Protein AF-A0A3M1PIZ4-F1 (afdb_monomer)

Structure (mmCIF, N/CA/C/O backbone):
data_AF-A0A3M1PIZ4-F1
#
_entry.id   AF-A0A3M1PIZ4-F1
#
loop_
_atom_site.group_PDB
_atom_site.id
_atom_site.type_symbol
_atom_site.label_atom_id
_atom_site.label_alt_id
_atom_site.label_comp_id
_atom_site.label_asym_id
_atom_site.label_entity_id
_atom_site.label_seq_id
_atom_site.pdbx_PDB_ins_code
_atom_site.Cartn_x
_atom_site.Cartn_y
_atom_site.Cartn_z
_atom_site.occupancy
_atom_site.B_iso_or_equiv
_atom_site.auth_seq_id
_atom_site.auth_comp_id
_atom_site.auth_asym_id
_atom_site.auth_atom_id
_atom_site.pdbx_PDB_model_num
ATOM 1 N N . ASP A 1 1 ? 16.458 7.819 -18.215 1.00 69.50 1 ASP A N 1
ATOM 2 C CA . ASP A 1 1 ? 17.888 7.475 -18.079 1.00 69.50 1 ASP A CA 1
ATOM 3 C C . ASP A 1 1 ? 18.764 8.592 -17.526 1.00 69.50 1 ASP A C 1
ATOM 5 O O . ASP A 1 1 ? 19.723 8.282 -16.835 1.00 69.50 1 ASP A O 1
ATOM 9 N N . GLU A 1 2 ? 18.409 9.864 -17.708 1.00 74.81 2 GLU A N 1
ATOM 10 C CA . GLU A 1 2 ? 19.154 11.016 -17.167 1.00 74.81 2 GLU A CA 1
ATOM 11 C C . GLU A 1 2 ? 19.423 10.939 -15.646 1.00 74.81 2 GLU A C 1
ATOM 13 O O . GLU A 1 2 ? 20.535 11.173 -15.183 1.00 74.81 2 GLU A O 1
ATOM 18 N N . ILE A 1 3 ? 18.436 10.501 -14.853 1.00 79.75 3 ILE A N 1
ATOM 19 C CA . ILE A 1 3 ? 18.609 10.288 -13.404 1.00 79.75 3 ILE A CA 1
ATOM 20 C C . ILE A 1 3 ? 19.650 9.194 -13.120 1.00 79.75 3 ILE A C 1
ATOM 22 O O . ILE A 1 3 ? 20.444 9.323 -12.193 1.00 79.75 3 ILE A O 1
ATOM 26 N N . LEU A 1 4 ? 19.672 8.122 -13.921 1.00 80.88 4 LEU A N 1
ATOM 27 C CA . LEU A 1 4 ? 20.667 7.061 -13.774 1.00 80.88 4 LEU A CA 1
ATOM 28 C C . LEU A 1 4 ? 22.056 7.599 -14.129 1.00 80.88 4 LEU A C 1
ATOM 30 O O . LEU A 1 4 ? 22.992 7.393 -13.361 1.00 80.88 4 LEU A O 1
ATOM 34 N N . TRP A 1 5 ? 22.189 8.344 -15.227 1.00 80.12 5 TRP A N 1
ATOM 35 C CA . TRP A 1 5 ? 23.443 9.007 -15.592 1.00 80.12 5 TRP A CA 1
ATOM 36 C C . TRP A 1 5 ? 23.965 9.914 -14.469 1.00 80.12 5 TRP A C 1
ATOM 38 O O . TRP A 1 5 ? 25.128 9.790 -14.080 1.00 80.12 5 TRP A O 1
ATOM 48 N N . LYS A 1 6 ? 23.086 10.719 -13.858 1.00 78.25 6 LYS A N 1
ATOM 49 C CA . LYS A 1 6 ? 23.415 11.596 -12.722 1.00 78.25 6 LYS A CA 1
ATOM 50 C C . LYS A 1 6 ? 24.027 10.849 -11.531 1.00 78.25 6 LYS A C 1
ATOM 52 O O . LYS A 1 6 ? 24.889 11.398 -10.851 1.00 78.25 6 LYS A O 1
ATOM 57 N N . THR A 1 7 ? 23.664 9.582 -11.296 1.00 81.81 7 THR A N 1
ATOM 58 C CA . THR A 1 7 ? 24.299 8.779 -10.229 1.00 81.81 7 THR A CA 1
ATOM 59 C C . THR A 1 7 ? 25.757 8.418 -10.514 1.00 81.81 7 THR A C 1
ATOM 61 O O . THR A 1 7 ? 26.521 8.231 -9.574 1.00 81.81 7 THR A O 1
ATOM 64 N N . VAL A 1 8 ? 26.156 8.320 -11.788 1.00 80.56 8 VAL A N 1
ATOM 65 C CA . VAL A 1 8 ? 27.535 8.007 -12.202 1.00 80.56 8 VAL A CA 1
ATOM 66 C C . VAL A 1 8 ? 28.363 9.277 -12.338 1.00 80.56 8 VAL A C 1
ATOM 68 O O . VAL A 1 8 ? 29.527 9.285 -11.945 1.00 80.56 8 VAL A O 1
ATOM 71 N N . SER A 1 9 ? 27.767 10.342 -12.877 1.00 76.00 9 SER A N 1
ATOM 72 C CA . SER A 1 9 ? 28.454 11.612 -13.106 1.00 76.00 9 SER A CA 1
ATOM 73 C C . SER A 1 9 ? 28.703 12.400 -11.815 1.00 76.00 9 SER A C 1
ATOM 75 O O . SER A 1 9 ? 29.644 13.189 -11.760 1.00 76.00 9 SER A O 1
ATOM 77 N N . ASN A 1 10 ? 27.937 12.140 -10.748 1.00 73.38 10 ASN A N 1
ATOM 78 C CA . ASN A 1 10 ? 28.163 12.712 -9.424 1.00 73.38 10 ASN A CA 1
ATOM 79 C C . ASN A 1 10 ? 28.639 11.644 -8.419 1.00 73.38 10 ASN A C 1
ATOM 81 O O . ASN A 1 10 ? 27.887 10.753 -8.016 1.00 73.38 10 ASN A O 1
ATOM 85 N N . ALA A 1 11 ? 29.892 11.765 -7.973 1.00 65.50 11 ALA A N 1
ATOM 86 C CA . ALA A 1 11 ? 30.529 10.814 -7.061 1.00 65.50 11 ALA A CA 1
ATOM 87 C C . ALA A 1 11 ? 29.843 10.715 -5.682 1.00 65.50 11 ALA A C 1
ATOM 89 O O . ALA A 1 11 ? 29.923 9.667 -5.038 1.00 65.50 11 ALA A O 1
ATOM 90 N N . GLU A 1 12 ? 29.137 11.760 -5.238 1.00 73.81 12 GLU A N 1
ATOM 91 C CA . GLU A 1 12 ? 28.426 11.771 -3.951 1.0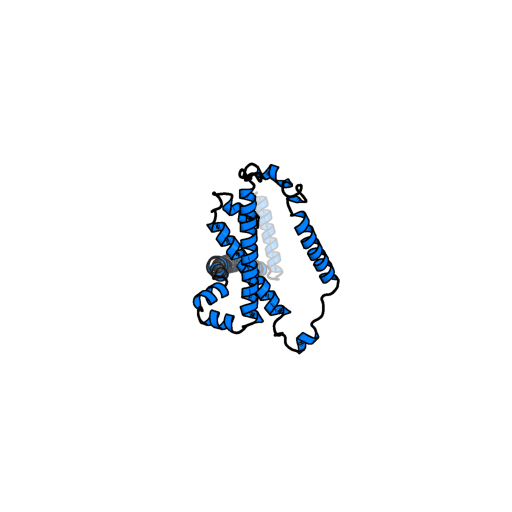0 73.81 12 GLU A CA 1
ATOM 92 C C . GLU A 1 12 ? 27.125 10.952 -3.984 1.00 73.81 12 GLU A C 1
ATOM 94 O O . GLU A 1 12 ? 26.646 10.497 -2.947 1.00 73.81 12 GLU A O 1
ATOM 99 N N . LEU A 1 13 ? 26.580 10.682 -5.177 1.00 70.88 13 LEU A N 1
ATOM 100 C CA . LEU A 1 13 ? 25.328 9.940 -5.373 1.00 70.88 13 LEU A CA 1
ATOM 101 C C . LEU A 1 13 ? 25.520 8.414 -5.424 1.00 70.88 13 LEU A C 1
ATOM 103 O O . LEU A 1 13 ? 24.634 7.683 -5.861 1.00 70.88 13 LEU A O 1
ATOM 107 N N . GLY A 1 14 ? 26.666 7.905 -4.963 1.00 71.62 14 GLY A N 1
ATOM 108 C CA . GLY A 1 14 ? 26.936 6.467 -4.858 1.00 71.62 14 GLY A CA 1
ATOM 109 C C . GLY A 1 14 ? 27.438 5.800 -6.145 1.00 71.62 14 GLY A C 1
ATOM 110 O O . GLY A 1 14 ? 27.651 4.580 -6.154 1.00 71.62 14 GLY A O 1
ATOM 111 N N . GLY A 1 15 ? 27.680 6.578 -7.205 1.00 83.88 15 GLY A N 1
ATOM 112 C CA . GLY A 1 15 ? 28.413 6.153 -8.395 1.00 83.88 15 GLY A CA 1
ATOM 113 C C . GLY A 1 15 ? 27.770 4.974 -9.128 1.00 83.88 15 GLY A C 1
ATOM 114 O O . GLY A 1 15 ? 26.555 4.769 -9.149 1.00 83.88 15 GLY A O 1
ATOM 115 N N . PHE A 1 16 ? 28.628 4.114 -9.677 1.00 85.69 16 PHE A N 1
ATOM 116 C CA . PHE A 1 16 ? 28.219 2.933 -10.440 1.00 85.69 16 PHE A CA 1
ATOM 117 C C . PHE A 1 16 ? 27.312 1.959 -9.662 1.00 85.69 16 PHE A C 1
ATOM 119 O O . PHE A 1 16 ? 26.494 1.268 -10.266 1.00 85.69 16 PHE A O 1
ATOM 126 N N . LYS A 1 17 ? 27.416 1.894 -8.325 1.00 89.06 17 LYS A N 1
ATOM 127 C CA . LYS A 1 17 ? 26.582 0.989 -7.510 1.00 89.06 17 LYS A CA 1
ATOM 128 C C . LYS A 1 17 ? 25.108 1.386 -7.565 1.00 89.06 17 LYS A C 1
ATOM 130 O O . LYS A 1 17 ? 24.254 0.518 -7.739 1.00 89.06 17 LYS A O 1
ATOM 135 N N . MET A 1 18 ? 24.822 2.682 -7.439 1.00 88.62 18 MET A N 1
ATOM 136 C CA . MET A 1 18 ? 23.455 3.202 -7.518 1.00 88.62 18 MET A CA 1
ATOM 137 C C . MET A 1 18 ? 22.918 3.136 -8.943 1.00 88.62 18 MET A C 1
ATOM 139 O O . MET A 1 18 ? 21.764 2.751 -9.131 1.00 88.62 18 MET A O 1
ATOM 143 N N . TRP A 1 19 ? 23.769 3.390 -9.940 1.00 89.31 19 TRP A N 1
ATOM 144 C CA . TRP A 1 19 ? 23.401 3.180 -11.337 1.00 89.31 19 TRP A CA 1
ATOM 145 C C . TRP A 1 19 ? 22.989 1.733 -11.610 1.00 89.31 19 TRP A C 1
ATOM 147 O O . TRP A 1 19 ? 21.912 1.493 -12.151 1.00 89.31 19 TRP A O 1
ATOM 157 N N . PHE A 1 20 ? 23.806 0.761 -11.191 1.00 89.94 20 PHE A N 1
ATOM 158 C CA . PHE A 1 20 ? 23.516 -0.658 -11.391 1.00 89.94 20 PHE A CA 1
ATOM 159 C C . PHE A 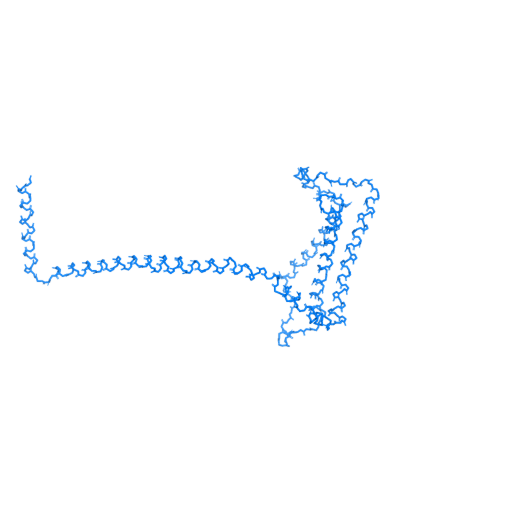1 20 ? 22.224 -1.074 -10.683 1.00 89.94 20 PHE A C 1
ATOM 161 O O . PHE A 1 20 ? 21.394 -1.763 -11.275 1.00 89.94 20 PHE A O 1
ATOM 168 N N . LEU A 1 21 ? 22.024 -0.627 -9.438 1.00 92.88 21 LEU A N 1
ATOM 169 C CA . LEU A 1 21 ? 20.790 -0.883 -8.698 1.00 92.88 21 LEU A CA 1
ATOM 170 C C . LEU A 1 21 ? 19.572 -0.299 -9.428 1.00 92.88 21 LEU A C 1
ATOM 172 O O . LEU A 1 21 ? 18.579 -0.999 -9.617 1.00 92.88 21 LEU A O 1
ATOM 176 N N . GLY A 1 22 ? 19.659 0.952 -9.885 1.00 91.75 22 GLY A N 1
ATOM 177 C CA . GLY A 1 22 ? 18.593 1.615 -10.631 1.00 91.75 22 GLY A CA 1
ATOM 178 C C . GLY A 1 22 ? 18.298 0.938 -11.972 1.00 91.75 22 GLY A C 1
ATOM 179 O O . GLY A 1 22 ? 17.137 0.694 -12.294 1.00 91.75 22 GLY A O 1
ATOM 180 N N . ALA A 1 23 ? 19.330 0.546 -12.719 1.00 92.12 23 ALA A N 1
ATOM 181 C CA . ALA A 1 23 ? 19.186 -0.184 -13.975 1.00 92.12 23 ALA A CA 1
ATOM 182 C C . ALA A 1 23 ? 18.560 -1.575 -13.759 1.00 92.12 23 ALA A C 1
ATOM 184 O O . ALA A 1 23 ? 17.662 -1.976 -14.502 1.00 92.12 23 ALA A O 1
ATOM 185 N N . ALA A 1 24 ? 18.958 -2.292 -12.703 1.00 93.88 24 ALA A N 1
ATOM 186 C CA . ALA A 1 24 ? 18.346 -3.565 -12.327 1.00 93.88 24 ALA A CA 1
ATOM 187 C C . ALA A 1 24 ? 16.860 -3.396 -11.964 1.00 93.88 24 ALA A C 1
ATOM 189 O O . ALA A 1 24 ? 16.020 -4.181 -12.409 1.00 93.88 24 ALA A O 1
ATOM 190 N N . VAL A 1 25 ? 16.512 -2.346 -11.213 1.00 94.75 25 VAL A N 1
ATOM 191 C CA . VAL A 1 25 ? 15.118 -2.006 -10.885 1.00 94.75 25 VAL A CA 1
ATOM 192 C C . VAL A 1 25 ? 14.323 -1.618 -12.135 1.00 94.75 25 VAL A C 1
ATOM 194 O O . VAL A 1 25 ? 13.167 -2.022 -12.260 1.00 94.75 25 VAL A O 1
ATOM 197 N N . ALA A 1 26 ? 14.918 -0.905 -13.093 1.00 93.94 26 ALA A N 1
ATOM 198 C CA . ALA A 1 26 ? 14.280 -0.601 -14.374 1.00 93.94 26 ALA A CA 1
ATOM 199 C C . ALA A 1 26 ? 13.968 -1.885 -15.166 1.00 93.94 26 ALA A C 1
ATOM 201 O O . ALA A 1 26 ? 12.847 -2.059 -15.649 1.00 93.94 26 ALA A O 1
ATOM 202 N N . GLY A 1 27 ? 14.905 -2.839 -15.211 1.00 96.38 27 GLY A N 1
ATOM 203 C CA . GLY A 1 27 ? 14.679 -4.166 -15.795 1.00 96.38 27 GLY A CA 1
ATOM 204 C C . GLY A 1 27 ? 13.566 -4.952 -15.093 1.00 96.38 27 GLY A C 1
ATOM 205 O O . GLY A 1 27 ? 12.684 -5.506 -15.751 1.00 96.38 27 GLY A O 1
ATOM 206 N N . LEU A 1 28 ? 13.550 -4.952 -13.755 1.00 96.50 28 LEU A N 1
ATOM 207 C CA . LEU A 1 28 ? 12.463 -5.546 -12.964 1.00 96.50 28 LEU A CA 1
ATOM 208 C C . LEU A 1 28 ? 11.121 -4.853 -13.224 1.00 96.50 28 LEU A C 1
ATOM 210 O O . LEU A 1 28 ? 10.086 -5.520 -13.251 1.00 96.50 28 LEU A O 1
ATOM 214 N N . THR A 1 29 ? 11.142 -3.538 -13.452 1.00 96.81 29 THR A N 1
ATOM 215 C CA . THR A 1 29 ? 9.955 -2.742 -13.772 1.00 96.81 29 THR A CA 1
ATOM 216 C C . THR A 1 29 ? 9.352 -3.150 -15.100 1.00 96.81 29 THR A C 1
ATOM 218 O O . THR A 1 29 ? 8.171 -3.492 -15.172 1.00 96.81 29 THR A O 1
ATOM 221 N N . ALA A 1 30 ? 10.188 -3.221 -16.132 1.00 96.88 30 ALA A N 1
ATOM 222 C CA . ALA A 1 30 ? 9.783 -3.738 -17.427 1.00 96.88 30 ALA A CA 1
ATOM 223 C C . ALA A 1 30 ? 9.244 -5.175 -17.307 1.00 96.88 30 ALA A C 1
ATOM 225 O O . ALA A 1 30 ? 8.170 -5.482 -17.825 1.00 96.88 30 ALA A O 1
ATOM 226 N N . PHE A 1 31 ? 9.923 -6.037 -16.543 1.00 97.44 31 PHE A N 1
ATOM 227 C CA . PHE A 1 31 ? 9.485 -7.412 -16.311 1.00 97.44 31 PHE A CA 1
ATOM 228 C C . PHE A 1 31 ? 8.090 -7.502 -15.673 1.00 97.44 31 PHE A C 1
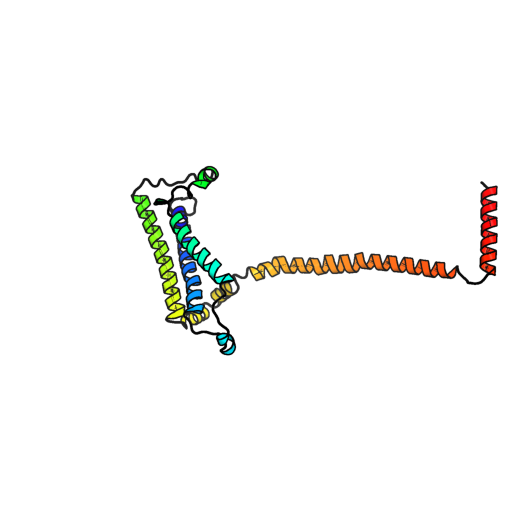ATOM 230 O O . PHE A 1 31 ? 7.241 -8.239 -16.181 1.00 97.44 31 PHE A O 1
ATOM 237 N N . TYR A 1 32 ? 7.818 -6.788 -14.571 1.00 95.75 32 TYR A N 1
ATOM 238 C CA . TYR A 1 32 ? 6.534 -6.942 -13.877 1.00 95.75 32 TYR A CA 1
ATOM 239 C C . TYR A 1 32 ? 5.367 -6.312 -14.649 1.00 95.75 32 TYR A C 1
ATOM 241 O O . TYR A 1 32 ? 4.271 -6.872 -14.622 1.00 95.75 32 TYR A O 1
ATOM 249 N N . ILE A 1 33 ? 5.584 -5.204 -15.370 1.00 97.81 33 ILE A N 1
ATOM 250 C CA . ILE A 1 33 ? 4.551 -4.583 -16.213 1.00 97.81 33 ILE A CA 1
ATOM 251 C C . ILE A 1 33 ? 4.191 -5.508 -17.377 1.00 97.81 33 ILE A C 1
ATOM 253 O O . ILE A 1 33 ? 3.017 -5.816 -17.587 1.00 97.81 33 ILE A O 1
ATOM 257 N N . PHE A 1 34 ? 5.188 -6.025 -18.099 1.00 96.88 34 PHE A N 1
ATOM 258 C CA . PHE A 1 34 ? 4.924 -6.921 -19.223 1.00 96.88 34 PHE A CA 1
ATOM 259 C C . PHE A 1 34 ? 4.387 -8.279 -18.780 1.00 96.88 34 PHE A C 1
ATOM 261 O O . PHE A 1 34 ? 3.529 -8.836 -19.458 1.00 96.88 34 PHE A O 1
ATOM 268 N N . ARG A 1 35 ? 4.778 -8.782 -17.602 1.00 95.31 35 ARG A N 1
ATOM 269 C CA . ARG A 1 35 ? 4.106 -9.928 -16.973 1.00 95.31 35 ARG A CA 1
ATOM 270 C C . ARG A 1 35 ? 2.596 -9.698 -16.853 1.00 95.31 35 ARG A C 1
ATOM 272 O O . ARG A 1 35 ? 1.836 -10.606 -17.181 1.00 95.31 35 ARG A O 1
ATOM 279 N N . LEU A 1 36 ? 2.161 -8.526 -16.380 1.00 94.94 36 LEU A N 1
ATOM 280 C CA . LEU A 1 36 ? 0.734 -8.198 -16.264 1.00 94.94 36 LEU A CA 1
ATOM 281 C C . LEU A 1 36 ? 0.069 -8.124 -17.642 1.00 94.94 36 LEU A C 1
ATOM 283 O O . LEU A 1 36 ? -0.983 -8.725 -17.834 1.00 94.94 36 LEU A O 1
ATOM 287 N N . ILE A 1 37 ? 0.700 -7.465 -18.616 1.00 95.44 37 ILE A N 1
ATOM 288 C CA . ILE A 1 37 ? 0.173 -7.366 -19.987 1.00 95.44 37 ILE A CA 1
ATOM 289 C C . ILE A 1 37 ? 0.003 -8.755 -20.616 1.00 95.44 37 ILE A C 1
ATOM 291 O O . ILE A 1 37 ? -1.042 -9.054 -21.197 1.00 95.44 37 ILE A O 1
ATOM 295 N N . TYR A 1 38 ? 1.006 -9.625 -20.488 1.00 94.19 38 TYR A N 1
ATOM 296 C CA . TYR A 1 38 ? 0.953 -10.966 -21.059 1.00 94.19 38 TYR A CA 1
ATOM 297 C C . TYR A 1 38 ? -0.084 -11.845 -20.366 1.00 94.19 38 TYR A C 1
ATOM 299 O O . TYR A 1 38 ? -0.830 -12.540 -21.048 1.00 94.19 38 TYR A O 1
ATOM 307 N N . LEU A 1 39 ? -0.186 -11.792 -19.036 1.00 91.19 39 LEU A N 1
ATOM 308 C CA . LEU A 1 39 ? -1.174 -12.581 -18.299 1.00 91.19 39 LEU A CA 1
ATOM 309 C C . LEU A 1 39 ? -2.615 -12.124 -18.551 1.00 91.19 39 LEU A C 1
ATOM 311 O O . LEU A 1 39 ? -3.500 -12.974 -18.609 1.00 91.19 39 LEU A O 1
ATOM 315 N N . THR A 1 40 ? -2.844 -10.819 -18.698 1.00 91.25 40 THR A N 1
ATOM 316 C CA . THR A 1 40 ? -4.191 -10.251 -18.843 1.00 91.25 40 THR A CA 1
ATOM 317 C C . THR A 1 40 ? -4.685 -10.272 -20.287 1.00 91.25 40 THR A C 1
ATOM 319 O O . THR A 1 40 ? -5.836 -10.625 -20.518 1.00 91.25 40 THR A O 1
ATOM 322 N N . PHE A 1 41 ? -3.837 -9.914 -21.259 1.00 90.62 41 PHE A N 1
ATOM 323 C CA . PHE A 1 41 ? -4.272 -9.709 -22.649 1.00 90.62 41 PHE A CA 1
ATOM 324 C C . PHE A 1 41 ? -3.837 -10.807 -23.625 1.00 90.62 41 PHE A C 1
ATOM 326 O O . PHE A 1 41 ? -4.516 -11.024 -24.622 1.00 90.62 41 PHE A O 1
ATOM 333 N N . HIS A 1 42 ? -2.718 -11.494 -23.373 1.00 87.94 42 HIS A N 1
ATOM 334 C CA . HIS A 1 42 ? -2.160 -12.485 -24.314 1.00 87.94 42 HIS A CA 1
ATOM 335 C C . HIS A 1 42 ? -2.318 -13.936 -23.832 1.00 87.94 42 HIS A C 1
ATOM 337 O O . HIS A 1 42 ? -2.127 -14.877 -24.602 1.00 87.94 42 HIS A O 1
ATOM 343 N N . GLY A 1 43 ? -2.635 -14.131 -22.552 1.00 79.94 43 GLY A N 1
ATOM 344 C CA . GLY A 1 43 ? -2.854 -15.435 -21.943 1.00 79.94 43 GLY A CA 1
ATOM 345 C C . GLY A 1 43 ? -4.248 -15.994 -22.224 1.00 79.94 43 GLY A C 1
ATOM 346 O O . GLY A 1 43 ? -5.149 -15.305 -22.697 1.00 79.94 43 GLY A O 1
ATOM 347 N N . ARG A 1 44 ? -4.453 -17.271 -21.881 1.00 81.81 44 ARG A N 1
ATOM 348 C CA . ARG A 1 44 ? -5.798 -17.862 -21.891 1.00 81.81 44 ARG A CA 1
ATOM 349 C C . ARG A 1 44 ? -6.659 -17.184 -20.828 1.00 81.81 44 ARG A C 1
ATOM 351 O O . ARG A 1 44 ? -6.237 -17.103 -19.671 1.00 81.81 44 ARG A O 1
ATOM 358 N N . SER A 1 45 ? -7.860 -16.756 -21.216 1.00 83.81 45 SER A N 1
ATOM 359 C CA . SER A 1 45 ? -8.836 -16.208 -20.275 1.00 83.81 45 SER A CA 1
ATOM 360 C C . SER A 1 45 ? -9.120 -17.221 -19.168 1.00 83.81 45 SER A C 1
ATOM 362 O O . SER A 1 45 ? -9.369 -18.397 -19.431 1.00 83.81 45 SER A O 1
ATOM 364 N N . ARG A 1 46 ? -9.051 -16.755 -17.920 1.00 84.56 46 ARG A N 1
ATOM 365 C CA . ARG A 1 46 ? -9.396 -17.528 -16.715 1.00 84.56 46 ARG A CA 1
ATOM 366 C C . ARG A 1 46 ? -10.786 -17.161 -16.188 1.00 84.56 46 ARG A C 1
ATOM 368 O O . ARG A 1 46 ? -11.133 -17.531 -15.071 1.00 84.56 46 ARG A O 1
ATOM 375 N N . VAL A 1 47 ? -11.535 -16.377 -16.961 1.00 86.38 47 VAL A N 1
ATOM 376 C CA . VAL A 1 47 ? -12.855 -15.866 -16.594 1.00 86.38 47 VAL A CA 1
ATOM 377 C C . VAL A 1 47 ? -13.913 -16.941 -16.884 1.00 86.38 47 VAL A C 1
ATOM 379 O O . VAL A 1 47 ? -13.859 -17.540 -17.960 1.00 86.38 47 VAL A O 1
ATOM 382 N N . PRO A 1 48 ? -14.866 -17.189 -15.966 1.00 87.50 48 PRO A N 1
ATOM 383 C CA . PRO A 1 48 ? -16.017 -18.058 -16.218 1.00 87.50 48 PRO A CA 1
ATOM 384 C C . PRO A 1 48 ? -16.820 -17.635 -17.462 1.00 87.50 48 PRO A C 1
ATOM 386 O O . PRO A 1 48 ? -16.941 -16.444 -17.760 1.00 87.50 48 PRO A O 1
ATOM 389 N N . GLU A 1 49 ? -17.375 -18.599 -18.202 1.00 81.75 49 GLU A N 1
ATOM 390 C CA . GLU A 1 49 ? -18.059 -18.339 -19.482 1.00 81.75 49 GLU A CA 1
ATOM 391 C C . GLU A 1 49 ? -19.280 -17.413 -19.357 1.00 81.75 49 GLU A C 1
ATOM 393 O O . GLU A 1 49 ? -19.592 -16.658 -20.278 1.00 81.75 49 GLU A O 1
ATOM 398 N N . ASP A 1 50 ? -19.976 -17.449 -18.223 1.00 84.44 50 ASP A N 1
ATOM 399 C CA . ASP A 1 50 ? -21.123 -16.596 -17.906 1.00 84.44 50 ASP A CA 1
ATOM 400 C C . ASP A 1 50 ? -20.728 -15.118 -17.754 1.00 84.44 50 ASP A C 1
ATOM 402 O O . ASP A 1 50 ? -21.436 -14.223 -18.229 1.00 84.44 50 ASP A O 1
ATOM 406 N N . VAL A 1 51 ? -19.554 -14.859 -17.177 1.00 84.94 51 VAL A N 1
ATOM 407 C CA . VAL A 1 51 ? -19.002 -13.508 -17.015 1.00 84.94 51 VAL A CA 1
ATOM 408 C C . VAL A 1 51 ? -18.396 -13.009 -18.326 1.00 84.94 51 VAL A C 1
ATOM 410 O O . VAL A 1 51 ? -18.552 -11.838 -18.667 1.00 84.94 51 VAL A O 1
ATOM 413 N N . ALA A 1 52 ? -17.771 -13.895 -19.109 1.00 83.25 52 ALA A N 1
ATOM 414 C CA . ALA A 1 52 ? -17.156 -13.542 -20.389 1.00 83.25 52 ALA A CA 1
ATOM 415 C C . ALA A 1 52 ? -18.151 -12.895 -21.374 1.00 83.25 52 ALA A C 1
ATOM 417 O O . ALA A 1 52 ? -17.780 -11.982 -22.107 1.00 83.25 52 ALA A O 1
ATOM 418 N N . LYS A 1 53 ? -19.428 -13.306 -21.345 1.00 83.19 53 LYS A N 1
ATOM 419 C CA . LYS A 1 53 ? -20.503 -12.742 -22.188 1.00 83.19 53 LYS A CA 1
ATOM 420 C C . LYS A 1 53 ? -20.828 -11.275 -21.888 1.00 83.19 53 LYS A C 1
ATOM 422 O O . LYS A 1 53 ? -21.408 -10.605 -22.735 1.00 83.19 53 LYS A O 1
ATOM 427 N N . HIS A 1 54 ? -20.468 -10.790 -20.702 1.00 86.25 54 HIS A N 1
ATOM 428 C CA . HIS A 1 54 ? -20.718 -9.419 -20.260 1.00 86.25 54 HIS A CA 1
ATOM 429 C C . HIS A 1 54 ? -19.478 -8.522 -20.382 1.00 86.25 54 HIS A C 1
ATOM 431 O O . HIS A 1 54 ? -19.539 -7.347 -20.029 1.00 86.25 54 HIS A O 1
ATOM 437 N N . VAL A 1 55 ? -18.352 -9.047 -20.876 1.00 86.81 55 VAL A N 1
ATOM 438 C CA . VAL A 1 55 ? -17.151 -8.245 -21.118 1.00 86.81 55 VAL A CA 1
ATOM 439 C C . VAL A 1 55 ? -17.376 -7.398 -22.365 1.00 86.81 55 VAL A C 1
ATOM 441 O O . VAL A 1 55 ? -17.467 -7.913 -23.478 1.00 86.81 55 VAL A O 1
ATOM 444 N N . HIS A 1 56 ? -17.461 -6.088 -22.175 1.00 89.25 56 HIS A N 1
ATOM 445 C CA . HIS A 1 56 ? -17.596 -5.114 -23.247 1.00 89.25 56 HIS A CA 1
ATOM 446 C C . HIS A 1 56 ? -16.602 -3.967 -23.055 1.00 89.25 56 HIS A C 1
ATOM 448 O O . HIS A 1 56 ? -16.070 -3.751 -21.965 1.00 89.25 56 HIS A O 1
ATOM 454 N N . GLU A 1 57 ? -16.372 -3.217 -24.128 1.00 90.38 57 GLU A N 1
ATOM 455 C CA . GLU A 1 57 ? -15.522 -2.030 -24.099 1.00 90.38 57 GLU A CA 1
ATOM 456 C C . GLU A 1 57 ? -16.062 -0.984 -23.110 1.00 90.38 57 GLU A C 1
ATOM 458 O O . GLU A 1 57 ? -17.271 -0.900 -22.855 1.00 90.38 57 GLU A O 1
ATOM 463 N N . SER A 1 58 ? -15.162 -0.182 -22.540 1.00 93.81 58 SER A N 1
ATOM 464 C CA . SER A 1 58 ? -15.556 0.850 -21.583 1.00 93.81 58 SER A CA 1
ATOM 465 C C . SER A 1 58 ? -16.333 1.981 -22.277 1.00 93.81 58 SER A C 1
ATOM 467 O O . SER A 1 58 ? -16.042 2.336 -23.423 1.00 93.81 58 SER A O 1
ATOM 469 N N . PRO A 1 59 ? -17.326 2.599 -21.608 1.00 95.94 59 PRO A N 1
ATOM 470 C CA . PRO A 1 59 ? -18.080 3.705 -22.187 1.00 95.94 59 PRO A CA 1
ATOM 471 C C . PRO A 1 59 ? -17.174 4.912 -22.469 1.00 95.94 59 PRO A C 1
ATOM 473 O O . PRO A 1 59 ? -16.135 5.098 -21.831 1.00 95.94 59 PRO A O 1
ATOM 476 N N . LYS A 1 60 ? -17.615 5.799 -23.374 1.00 96.31 60 LYS A N 1
ATOM 477 C CA . LYS A 1 60 ? -16.857 7.000 -23.789 1.00 96.31 60 LYS A CA 1
ATOM 478 C C . LYS A 1 60 ? -16.405 7.888 -22.627 1.00 96.31 60 LYS A C 1
ATOM 480 O O . LYS A 1 60 ? -15.363 8.524 -22.717 1.00 96.31 60 LYS A O 1
ATOM 485 N N . VAL A 1 61 ? -17.161 7.895 -21.530 1.00 96.94 61 VAL A N 1
ATOM 486 C CA . VAL A 1 61 ? -16.843 8.659 -20.314 1.00 96.94 61 VAL A CA 1
ATOM 487 C C . VAL A 1 61 ? -15.527 8.201 -19.667 1.00 96.94 61 VAL A C 1
ATOM 489 O O . VAL A 1 61 ? -14.861 9.011 -19.036 1.00 96.94 61 VAL A O 1
ATOM 492 N N . MET A 1 62 ? -15.112 6.943 -19.857 1.00 95.81 62 MET A N 1
ATOM 493 C CA . MET A 1 62 ? -13.811 6.437 -19.401 1.00 95.81 62 MET A CA 1
ATOM 494 C C . MET A 1 62 ? -12.760 6.433 -20.517 1.00 95.81 62 MET A C 1
ATOM 496 O O . MET A 1 62 ? -11.616 6.816 -20.280 1.00 95.81 62 MET A O 1
ATOM 500 N N . THR A 1 63 ? -13.127 6.038 -21.740 1.00 96.00 63 THR A N 1
ATOM 501 C CA . THR A 1 63 ? -12.146 5.893 -22.831 1.00 96.00 63 THR A CA 1
ATOM 502 C C . THR A 1 63 ? -11.616 7.230 -23.339 1.00 96.00 63 THR A C 1
ATOM 504 O O . THR A 1 63 ? -10.427 7.332 -23.625 1.00 96.00 63 THR A O 1
ATOM 507 N N . VAL A 1 64 ? -12.442 8.281 -23.395 1.00 97.25 64 VAL A N 1
ATOM 508 C CA . VAL A 1 64 ? -12.001 9.606 -23.864 1.00 97.25 64 VAL A CA 1
ATOM 509 C C . VAL A 1 64 ? -10.924 10.206 -22.946 1.00 97.25 64 VAL A C 1
ATOM 511 O O . VAL A 1 64 ? -9.871 10.572 -23.472 1.00 97.25 64 VAL A O 1
ATOM 514 N N . PRO A 1 65 ? -11.089 10.255 -21.604 1.00 97.44 65 PRO A N 1
ATOM 515 C CA . PRO A 1 65 ? -10.008 10.674 -20.710 1.00 97.44 65 PRO A CA 1
ATOM 516 C C . PRO A 1 65 ? -8.719 9.862 -20.875 1.00 97.44 65 PRO A C 1
ATOM 518 O O . PRO A 1 65 ? -7.640 10.446 -20.927 1.00 97.44 65 PRO A O 1
ATOM 521 N N . LEU A 1 66 ? -8.809 8.533 -21.013 1.00 97.00 66 LEU A N 1
ATOM 522 C CA . LEU A 1 66 ? -7.631 7.676 -21.196 1.00 97.00 66 LEU A CA 1
ATOM 523 C C . LEU A 1 66 ? -6.886 7.976 -22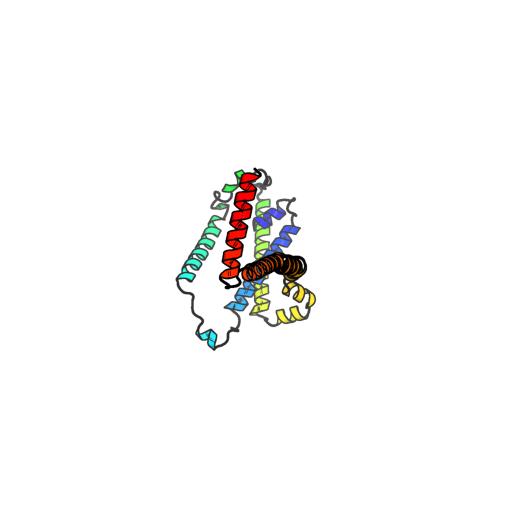.504 1.00 97.00 66 LEU A C 1
ATOM 525 O O . LEU A 1 66 ? -5.658 8.035 -22.506 1.00 97.00 66 LEU A O 1
ATOM 529 N N . VAL A 1 67 ? -7.611 8.218 -23.600 1.00 96.88 67 VAL A N 1
ATOM 530 C CA . VAL A 1 67 ? -7.015 8.603 -24.890 1.00 96.88 67 VAL A CA 1
ATOM 531 C C . VAL A 1 67 ? -6.325 9.964 -24.794 1.00 96.88 67 VAL A C 1
ATOM 533 O O . VAL A 1 67 ? -5.209 10.115 -25.290 1.00 96.88 67 VAL A O 1
ATOM 536 N N . ILE A 1 68 ? -6.942 10.941 -24.120 1.00 97.31 68 ILE A N 1
ATOM 537 C CA . ILE A 1 68 ? -6.327 12.257 -23.892 1.00 97.31 68 ILE A CA 1
ATOM 538 C C . ILE A 1 68 ? -5.035 12.106 -23.080 1.00 97.31 68 ILE A C 1
ATOM 540 O O . ILE A 1 68 ? -4.008 12.660 -23.463 1.00 97.31 68 ILE A O 1
ATOM 544 N N . LEU A 1 69 ? -5.051 11.325 -21.997 1.00 96.94 69 LEU A N 1
ATOM 545 C CA . LEU A 1 69 ? -3.862 11.078 -21.175 1.00 96.94 69 LEU A CA 1
ATOM 546 C C . LEU A 1 69 ? -2.750 10.362 -21.951 1.00 96.94 69 LEU A C 1
ATOM 548 O O . LEU A 1 69 ? -1.578 10.709 -21.797 1.00 96.94 69 LEU A O 1
ATOM 552 N N . ALA A 1 70 ? -3.100 9.398 -22.805 1.00 95.88 70 ALA A N 1
ATOM 553 C CA . ALA A 1 70 ? -2.143 8.723 -23.676 1.00 95.88 70 ALA A CA 1
ATOM 554 C C . ALA A 1 70 ? -1.503 9.705 -24.670 1.00 95.88 70 ALA A C 1
ATOM 556 O O . ALA A 1 70 ? -0.281 9.727 -24.811 1.00 95.88 70 ALA A O 1
ATOM 557 N N . PHE A 1 71 ? -2.305 10.571 -25.296 1.00 96.75 71 PHE A N 1
ATOM 558 C CA . PHE A 1 71 ? -1.805 11.620 -26.184 1.00 96.75 71 PHE A CA 1
ATOM 559 C C . PHE A 1 71 ? -0.880 12.600 -25.447 1.00 96.75 71 PHE A C 1
ATOM 561 O O . PHE A 1 71 ? 0.230 12.864 -25.908 1.00 96.75 71 PHE A O 1
ATOM 568 N N . LEU A 1 72 ? -1.286 13.083 -24.269 1.00 94.50 72 LEU A N 1
ATOM 569 C CA . LEU A 1 72 ? -0.475 13.990 -23.452 1.00 94.50 72 LEU A CA 1
ATOM 570 C C . LEU A 1 72 ? 0.822 13.344 -22.960 1.00 94.50 72 LEU A C 1
ATOM 572 O O . LEU A 1 72 ? 1.822 14.040 -22.835 1.00 94.50 72 LEU A O 1
ATOM 576 N N . SER A 1 73 ? 0.836 12.033 -22.722 1.00 93.62 73 SER A N 1
ATOM 577 C CA . SER A 1 73 ? 2.048 11.300 -22.337 1.00 93.62 73 SER A CA 1
ATOM 578 C C . SER A 1 73 ? 3.056 11.231 -23.488 1.00 93.62 73 SER A C 1
ATOM 580 O O . SER A 1 73 ? 4.252 11.401 -23.266 1.00 93.62 73 SER A O 1
ATOM 582 N N . VAL A 1 74 ? 2.581 11.050 -24.726 1.00 91.88 74 VAL A N 1
ATOM 583 C CA . VAL A 1 74 ? 3.430 11.114 -25.926 1.00 91.88 74 VAL A CA 1
ATOM 584 C C . VAL A 1 74 ? 3.979 12.529 -26.107 1.00 91.88 74 VAL A C 1
ATOM 586 O O . VAL A 1 74 ? 5.190 12.703 -26.200 1.00 91.88 74 VAL A O 1
ATOM 589 N N . VAL A 1 75 ? 3.111 13.548 -26.097 1.00 90.19 75 VAL A N 1
ATOM 590 C CA . VAL A 1 75 ? 3.518 14.955 -26.271 1.00 90.19 75 VAL A CA 1
ATOM 591 C C . VAL A 1 75 ? 4.460 15.412 -25.156 1.00 90.19 75 VAL A C 1
ATOM 593 O O . VAL A 1 75 ? 5.502 15.995 -25.440 1.00 90.19 75 VAL A O 1
ATOM 596 N N . GLY A 1 76 ? 4.137 15.112 -23.898 1.00 84.44 76 GLY A N 1
ATOM 597 C CA . GLY A 1 76 ? 4.968 15.439 -22.740 1.00 84.44 76 GLY A CA 1
ATOM 598 C C . GLY A 1 76 ? 6.349 14.788 -22.810 1.00 84.44 76 GLY A C 1
ATOM 599 O O . GLY A 1 76 ? 7.340 15.438 -22.490 1.00 84.44 76 GLY A O 1
ATOM 600 N N . GLY A 1 77 ? 6.435 13.553 -23.317 1.00 82.50 77 GLY A N 1
ATOM 601 C CA . GLY A 1 77 ? 7.712 12.893 -23.589 1.00 82.50 77 GLY A CA 1
ATOM 602 C C . GLY A 1 77 ? 8.579 13.649 -24.603 1.00 82.50 77 GLY A C 1
ATOM 603 O O . GLY A 1 77 ? 9.782 13.760 -24.396 1.00 82.50 77 GLY A O 1
ATOM 604 N N . PHE A 1 78 ? 7.982 14.220 -25.657 1.00 82.06 78 PHE A N 1
ATOM 605 C CA . PHE A 1 78 ? 8.706 15.053 -26.629 1.00 82.06 78 PHE A CA 1
ATOM 606 C C . PHE A 1 78 ? 9.119 16.419 -26.064 1.00 82.06 78 PHE A C 1
ATOM 608 O O . PHE A 1 78 ? 10.207 16.897 -26.374 1.00 82.06 78 PHE A O 1
ATOM 615 N N . VAL A 1 79 ? 8.274 17.043 -25.235 1.00 79.69 79 VAL A N 1
ATOM 616 C CA . VAL A 1 79 ? 8.602 18.312 -24.556 1.00 79.69 79 VAL A CA 1
ATOM 617 C C . VAL A 1 79 ? 9.760 18.129 -23.574 1.00 79.69 79 VAL A C 1
ATOM 619 O O . VAL A 1 79 ? 10.569 19.032 -23.415 1.00 79.69 79 VAL A O 1
ATOM 622 N N . GLY A 1 80 ? 9.877 16.958 -22.950 1.00 69.44 80 GLY A N 1
ATOM 623 C CA . GLY A 1 80 ? 10.974 16.632 -22.039 1.00 69.44 80 GLY A CA 1
ATOM 624 C C . GLY A 1 80 ? 12.316 16.326 -22.711 1.00 69.44 80 GLY A C 1
ATOM 625 O O . GLY A 1 80 ? 13.219 15.885 -22.013 1.00 69.44 80 GLY A O 1
ATOM 626 N N . ILE A 1 81 ? 12.463 16.494 -24.033 1.00 71.75 81 ILE A N 1
ATOM 627 C CA . ILE A 1 81 ? 13.746 16.304 -24.726 1.00 71.75 81 ILE A CA 1
ATOM 628 C C . ILE A 1 81 ? 14.574 17.597 -24.592 1.00 71.75 81 ILE A C 1
ATOM 630 O O . ILE A 1 81 ? 14.219 18.590 -25.243 1.00 71.75 81 ILE A O 1
ATOM 634 N N . PRO A 1 82 ? 15.702 17.585 -23.846 1.00 60.75 82 PRO A N 1
ATOM 635 C CA . PRO A 1 82 ? 16.489 18.786 -23.539 1.00 60.75 82 PRO A CA 1
ATOM 636 C C . PRO A 1 82 ? 16.863 19.585 -24.790 1.00 60.75 82 PRO A C 1
ATOM 638 O O . PRO A 1 82 ? 16.636 20.781 -24.885 1.00 60.75 82 PRO A O 1
ATOM 641 N N . HIS A 1 83 ? 17.299 18.888 -25.842 1.00 62.06 83 HIS A N 1
ATOM 642 C CA . HIS A 1 83 ? 17.808 19.504 -27.070 1.00 62.06 83 HIS A CA 1
ATOM 643 C C . HIS A 1 83 ? 16.737 20.215 -27.922 1.00 62.06 83 HIS A C 1
ATOM 645 O O . HIS A 1 83 ? 17.093 20.940 -28.851 1.00 62.06 83 HIS A O 1
ATOM 651 N N . ILE A 1 84 ? 15.442 19.998 -27.652 1.00 62.09 84 ILE A N 1
ATOM 652 C CA . ILE A 1 84 ? 14.327 20.568 -28.431 1.00 62.09 84 ILE A CA 1
ATOM 653 C C . ILE A 1 84 ? 13.604 21.666 -27.633 1.00 62.09 84 ILE A C 1
ATOM 655 O O . ILE A 1 84 ? 13.202 22.673 -28.217 1.00 62.09 84 ILE A O 1
ATOM 659 N N . PHE A 1 85 ? 13.473 21.517 -26.308 1.00 61.50 85 PHE A N 1
ATOM 660 C CA . PHE A 1 85 ? 12.752 22.456 -25.440 1.00 61.50 85 PHE A CA 1
ATOM 661 C C . PHE A 1 85 ? 13.540 22.789 -24.156 1.00 61.50 85 PHE A C 1
ATOM 663 O O . PHE A 1 85 ? 13.184 22.366 -23.061 1.00 61.50 85 PHE A O 1
ATOM 670 N N . ASN A 1 86 ? 14.557 23.650 -24.273 1.00 58.62 86 ASN A N 1
ATOM 671 C CA . ASN A 1 86 ? 15.437 24.077 -23.165 1.00 58.62 86 ASN A CA 1
ATOM 672 C C . ASN A 1 86 ? 14.746 24.869 -22.023 1.00 58.62 86 ASN A C 1
ATOM 674 O O . ASN A 1 86 ? 15.386 25.239 -21.047 1.00 58.62 86 ASN A O 1
ATOM 678 N N . GLY A 1 87 ? 13.462 25.227 -22.143 1.00 61.31 87 GLY A N 1
ATOM 679 C CA . GLY A 1 87 ? 12.813 26.174 -21.222 1.00 61.31 87 GLY A CA 1
ATOM 680 C C . GLY A 1 87 ? 12.227 25.562 -19.944 1.00 61.31 87 GLY A C 1
ATOM 681 O O . GLY A 1 87 ? 12.101 26.265 -18.945 1.00 61.31 87 GLY A O 1
ATOM 682 N N . PHE A 1 88 ? 11.832 24.284 -19.971 1.00 65.00 88 PHE A N 1
ATOM 683 C CA . PHE A 1 88 ? 11.124 23.651 -18.847 1.00 65.00 88 PHE A CA 1
ATOM 684 C C . PHE A 1 88 ? 12.074 22.973 -17.854 1.00 65.00 88 PHE A C 1
ATOM 686 O O . PHE A 1 88 ? 11.806 22.975 -16.656 1.00 65.00 88 PHE A O 1
ATOM 693 N N . GLU A 1 89 ? 13.190 22.433 -18.346 1.00 63.00 89 GLU A N 1
ATOM 694 C CA . GLU A 1 89 ? 14.220 21.773 -17.535 1.00 63.00 89 GLU A CA 1
ATOM 695 C C . GLU A 1 89 ? 14.867 22.754 -16.549 1.00 63.00 89 GLU A C 1
ATOM 697 O O . GLU A 1 89 ? 14.917 22.480 -15.354 1.00 63.00 89 GLU A O 1
ATOM 702 N N . HIS A 1 90 ? 15.209 23.955 -17.024 1.00 66.31 90 HIS A N 1
ATOM 703 C CA . HIS A 1 90 ? 15.871 24.984 -16.221 1.00 66.31 90 HIS A CA 1
ATOM 704 C C . HIS A 1 90 ? 14.916 25.901 -15.438 1.00 66.31 90 HIS A C 1
ATOM 706 O O . HIS A 1 90 ? 15.351 26.826 -14.749 1.00 66.31 90 HIS A O 1
ATOM 712 N N . PHE A 1 91 ? 13.597 25.685 -15.527 1.00 74.25 91 PHE A N 1
ATOM 713 C CA . PHE A 1 91 ? 12.604 26.567 -14.898 1.00 74.25 91 PHE A CA 1
ATOM 714 C C . PHE A 1 91 ? 12.761 26.639 -13.370 1.00 74.25 91 PHE A C 1
ATOM 716 O O . PHE A 1 91 ? 12.502 27.682 -12.767 1.00 74.25 91 PHE A O 1
ATOM 723 N N . LEU A 1 92 ? 13.198 25.543 -12.738 1.00 74.50 92 LEU A N 1
ATOM 724 C CA . LEU A 1 92 ? 13.366 25.459 -11.283 1.00 74.50 92 LEU A CA 1
ATOM 725 C C . LEU A 1 92 ? 14.821 25.584 -10.807 1.00 74.50 92 LEU A C 1
ATOM 727 O O . LEU A 1 92 ? 15.053 25.668 -9.598 1.00 74.50 92 LEU A O 1
ATOM 731 N N . ASP A 1 93 ? 15.796 25.671 -11.709 1.00 73.19 93 ASP A N 1
ATOM 732 C CA . ASP A 1 93 ? 17.217 25.804 -11.359 1.00 73.19 93 ASP A CA 1
ATOM 733 C C . ASP A 1 93 ? 17.541 26.988 -10.434 1.00 73.19 93 ASP A C 1
ATOM 735 O O . ASP A 1 93 ? 18.353 26.822 -9.515 1.00 73.19 93 ASP A O 1
ATOM 739 N N . PRO A 1 94 ? 16.889 28.167 -10.553 1.00 74.69 94 PRO A N 1
ATOM 740 C CA . PRO A 1 94 ? 17.125 29.278 -9.630 1.00 74.69 94 PRO A CA 1
ATOM 741 C C . PRO A 1 94 ? 16.774 28.956 -8.169 1.00 74.69 94 PRO A C 1
ATOM 743 O O . PRO A 1 94 ? 17.254 29.622 -7.256 1.00 74.69 94 PRO A O 1
ATOM 746 N N . VAL A 1 95 ? 15.934 27.942 -7.931 1.00 77.50 95 VAL A N 1
ATOM 747 C CA . VAL A 1 95 ? 15.552 27.481 -6.588 1.00 77.50 95 VAL A CA 1
ATOM 748 C C . VAL A 1 95 ? 16.508 26.392 -6.087 1.00 77.50 95 VAL A C 1
ATOM 750 O O . VAL A 1 95 ? 16.787 26.312 -4.890 1.00 77.50 95 VAL A O 1
ATOM 753 N N . PHE A 1 96 ? 17.050 25.574 -6.995 1.00 68.81 96 PHE A N 1
ATOM 754 C CA . PHE A 1 96 ? 17.902 24.424 -6.668 1.00 68.81 96 PHE A CA 1
ATOM 755 C C . PHE A 1 96 ? 19.412 24.694 -6.744 1.00 68.81 96 PHE A C 1
ATOM 757 O O . PHE A 1 96 ? 20.202 23.861 -6.298 1.00 68.81 96 PHE A O 1
ATOM 764 N N . THR A 1 97 ? 19.831 25.875 -7.199 1.00 61.69 97 THR A N 1
ATOM 765 C CA . THR A 1 97 ? 21.240 26.296 -7.364 1.00 61.69 97 THR A CA 1
ATOM 766 C C . THR A 1 97 ? 22.089 26.206 -6.089 1.00 61.69 97 THR A C 1
ATOM 768 O O . THR A 1 97 ? 23.312 26.163 -6.170 1.00 61.69 97 THR A O 1
ATOM 771 N N . ARG A 1 98 ? 21.475 26.129 -4.898 1.00 54.78 98 ARG A N 1
ATOM 772 C CA . ARG A 1 98 ? 22.189 25.937 -3.619 1.00 54.78 98 ARG A CA 1
ATOM 773 C C . ARG A 1 98 ? 22.468 24.466 -3.264 1.00 54.78 98 ARG A C 1
ATOM 775 O O . ARG A 1 98 ? 23.235 24.215 -2.340 1.00 54.78 98 ARG A O 1
ATOM 782 N N . TYR A 1 99 ? 21.852 23.520 -3.976 1.00 54.56 99 TYR A N 1
ATOM 783 C CA . TYR A 1 99 ? 21.948 22.073 -3.730 1.00 54.56 99 TYR A CA 1
ATOM 784 C C . TYR A 1 99 ? 22.460 21.275 -4.941 1.00 54.56 99 TYR A C 1
ATOM 786 O O . TYR A 1 99 ? 22.868 20.129 -4.777 1.00 54.56 99 TYR A O 1
ATOM 794 N N . VAL A 1 100 ? 22.463 21.863 -6.141 1.00 53.66 100 VAL A N 1
ATOM 795 C CA . VAL A 1 100 ? 22.858 21.204 -7.396 1.00 53.66 100 VAL A CA 1
ATOM 796 C C . VAL A 1 100 ? 24.075 21.921 -7.986 1.00 53.66 100 VAL A C 1
ATOM 798 O O . VAL A 1 100 ? 24.018 22.535 -9.041 1.00 53.66 100 VAL A O 1
ATOM 801 N N . SER A 1 101 ? 25.210 21.875 -7.288 1.00 47.34 101 SER A N 1
ATOM 802 C CA . SER A 1 101 ? 26.482 22.457 -7.760 1.00 47.34 101 SER A CA 1
ATOM 803 C C . SER A 1 101 ? 27.252 21.537 -8.720 1.00 47.34 101 SER A C 1
ATOM 805 O O . SER A 1 101 ? 28.469 21.649 -8.842 1.00 47.34 101 SER A O 1
ATOM 807 N N . ALA A 1 102 ? 26.574 20.583 -9.355 1.00 48.00 102 ALA A N 1
ATOM 808 C CA . ALA A 1 102 ? 27.193 19.576 -10.209 1.00 48.00 102 ALA A CA 1
ATOM 809 C C . ALA A 1 102 ? 26.406 19.422 -11.514 1.00 48.00 102 ALA A C 1
ATOM 811 O O . ALA A 1 102 ? 26.033 18.316 -11.904 1.00 48.00 102 ALA A O 1
ATOM 812 N N . GLU A 1 103 ? 26.144 20.533 -12.201 1.00 52.56 103 GLU A N 1
ATOM 813 C CA . GLU A 1 103 ? 26.017 20.456 -13.653 1.00 52.56 103 GLU A CA 1
ATOM 814 C C . GLU A 1 103 ? 27.395 20.072 -14.191 1.00 52.56 103 GLU A C 1
ATOM 816 O O . GLU A 1 103 ? 28.309 20.889 -14.303 1.00 52.56 103 GLU A O 1
ATOM 821 N N . VAL A 1 104 ? 27.578 18.777 -14.441 1.00 51.00 104 VAL A N 1
ATOM 822 C CA . VAL A 1 104 ? 28.690 18.293 -15.250 1.00 51.00 104 VAL A CA 1
ATOM 823 C C . VAL A 1 104 ? 28.493 18.913 -16.625 1.00 51.00 104 VAL A C 1
ATOM 825 O O . VAL A 1 104 ? 27.606 18.504 -17.369 1.00 51.00 104 VAL A O 1
ATOM 828 N N . SER A 1 105 ? 29.278 19.953 -16.907 1.00 47.41 105 SER A N 1
ATOM 829 C CA . SER A 1 105 ? 29.283 20.685 -18.167 1.00 47.41 105 SER A CA 1
ATOM 830 C C . SER A 1 105 ? 29.164 19.729 -19.352 1.00 47.41 105 SER A C 1
ATOM 832 O O . SER A 1 105 ? 30.072 18.939 -19.616 1.00 47.41 105 SER A O 1
ATOM 834 N N . ALA A 1 106 ? 28.072 19.863 -20.105 1.00 51.81 106 ALA A N 1
ATOM 835 C CA . ALA A 1 106 ? 27.799 19.199 -21.380 1.00 51.81 106 ALA A CA 1
ATOM 836 C C . ALA A 1 106 ? 28.737 19.665 -22.523 1.00 51.81 106 ALA A C 1
ATOM 838 O O . ALA A 1 106 ? 28.327 19.798 -23.672 1.00 51.81 106 ALA A O 1
ATOM 839 N N . ALA A 1 107 ? 29.999 19.965 -22.208 1.00 54.88 107 ALA A N 1
ATOM 840 C CA . ALA A 1 107 ? 30.982 20.526 -23.130 1.00 54.88 107 ALA A CA 1
ATOM 841 C C . ALA A 1 107 ? 32.065 19.520 -23.550 1.00 54.88 107 ALA A C 1
ATOM 843 O O . ALA A 1 107 ? 32.786 19.792 -24.507 1.00 54.88 107 ALA A O 1
ATOM 844 N N . ASP A 1 108 ? 32.186 18.373 -22.869 1.00 63.22 108 ASP A N 1
ATOM 845 C CA . ASP A 1 108 ? 33.132 17.321 -23.247 1.00 63.22 108 ASP A CA 1
ATOM 846 C C . ASP A 1 108 ? 32.439 16.262 -24.133 1.00 63.22 108 ASP A C 1
ATOM 848 O O . ASP A 1 108 ? 31.552 15.540 -23.655 1.00 63.22 108 ASP A O 1
ATOM 852 N N . PRO A 1 109 ? 32.823 16.134 -25.419 1.00 70.00 109 PRO A N 1
ATOM 853 C CA . PRO A 1 109 ? 32.263 15.137 -26.328 1.00 70.00 109 PRO A CA 1
ATOM 854 C C . PRO A 1 109 ? 32.374 13.697 -25.815 1.00 70.00 109 PRO A C 1
ATOM 856 O O . PRO A 1 109 ? 31.552 12.856 -26.186 1.00 70.00 109 PRO A O 1
ATOM 859 N N . ASP A 1 110 ? 33.371 13.388 -24.985 1.00 73.75 110 ASP A N 1
ATOM 860 C CA . ASP A 1 110 ? 33.560 12.036 -24.461 1.00 73.75 110 ASP A CA 1
ATOM 861 C C . ASP A 1 110 ? 32.615 11.729 -23.289 1.00 73.75 110 ASP A C 1
ATOM 863 O O . ASP A 1 110 ? 32.160 10.589 -23.158 1.00 73.75 110 ASP A O 1
ATOM 867 N N . LEU A 1 111 ? 32.205 12.742 -22.515 1.00 73.25 111 LEU A N 1
ATOM 868 C CA . LEU A 1 111 ? 31.172 12.593 -21.482 1.00 73.25 111 LEU A CA 1
ATOM 869 C C . LEU A 1 111 ? 29.787 12.366 -22.095 1.00 73.25 111 LEU A C 1
ATOM 871 O O . LEU A 1 111 ? 29.052 11.499 -21.625 1.00 73.25 111 LEU A O 1
ATOM 875 N N . VAL A 1 112 ? 29.467 13.056 -23.194 1.00 75.50 112 VAL A N 1
ATOM 876 C CA . VAL A 1 112 ? 28.205 12.858 -23.928 1.00 75.50 112 VAL A CA 1
ATOM 877 C C . VAL A 1 112 ? 28.129 11.443 -24.512 1.00 75.50 112 VAL A C 1
ATOM 879 O O . VAL A 1 112 ? 27.115 10.758 -24.379 1.00 75.50 112 VAL A O 1
ATOM 882 N N . LYS A 1 113 ? 29.214 10.937 -25.119 1.00 82.50 113 LYS A N 1
ATOM 883 C CA . LYS A 1 113 ? 29.259 9.545 -25.613 1.00 82.50 113 LYS A CA 1
ATOM 884 C C . LYS A 1 113 ? 29.053 8.530 -24.489 1.00 82.50 113 LYS A C 1
ATOM 886 O O . LYS A 1 113 ? 28.387 7.510 -24.695 1.00 82.50 113 LYS A O 1
ATOM 891 N N . LEU A 1 114 ? 29.636 8.787 -23.318 1.00 82.62 114 LEU A N 1
ATOM 892 C CA . LEU A 1 114 ? 29.483 7.918 -22.159 1.00 82.62 114 LEU A CA 1
ATOM 893 C C . LEU A 1 114 ? 28.033 7.931 -21.660 1.00 82.62 114 LEU A C 1
ATOM 895 O O . LEU A 1 114 ? 27.468 6.862 -21.442 1.00 82.62 114 LEU A O 1
ATOM 899 N N . GLU A 1 115 ? 27.401 9.100 -21.582 1.00 81.50 115 GLU A N 1
ATOM 900 C CA . GLU A 1 115 ? 25.987 9.240 -21.231 1.00 81.50 115 GLU A CA 1
ATOM 901 C C . GLU A 1 115 ? 25.094 8.392 -22.145 1.00 81.50 115 GLU A C 1
ATOM 903 O O . GLU A 1 115 ? 24.390 7.500 -21.667 1.00 81.50 115 GLU A O 1
ATOM 908 N N . PHE A 1 116 ? 25.199 8.570 -23.467 1.00 84.56 116 PHE A N 1
ATOM 909 C CA . PHE A 1 116 ? 24.437 7.777 -24.439 1.00 84.56 116 PHE A CA 1
ATOM 910 C C . PHE A 1 116 ? 24.683 6.272 -24.313 1.00 84.56 116 PHE A C 1
ATOM 912 O O . PHE A 1 116 ? 23.750 5.481 -24.468 1.00 84.56 116 PHE A O 1
ATOM 919 N N . SER A 1 117 ? 25.912 5.863 -23.994 1.00 86.75 117 SER A N 1
ATOM 920 C CA . SER A 1 117 ? 26.246 4.453 -23.781 1.00 86.75 117 SER A CA 1
ATOM 921 C C . SER A 1 117 ? 25.521 3.885 -22.559 1.00 86.75 117 SER A C 1
ATOM 923 O O . SER A 1 117 ? 24.934 2.806 -22.632 1.00 86.75 117 SER A O 1
ATOM 925 N N . PHE A 1 118 ? 25.505 4.621 -21.445 1.00 85.06 118 PHE A N 1
ATOM 926 C CA . PHE A 1 118 ? 24.803 4.211 -20.229 1.00 85.06 118 PHE A CA 1
ATOM 927 C C . PHE A 1 118 ? 23.281 4.190 -20.430 1.00 85.06 118 PHE A C 1
ATOM 929 O O . PHE A 1 118 ? 22.637 3.238 -19.987 1.00 85.06 118 PHE A O 1
ATOM 936 N N . MET A 1 119 ? 22.717 5.160 -21.161 1.00 86.12 119 MET A N 1
ATOM 937 C CA . MET A 1 119 ? 21.301 5.147 -21.553 1.00 86.12 119 MET A CA 1
ATOM 938 C C . MET A 1 119 ? 20.967 3.912 -22.401 1.00 86.12 119 MET A C 1
ATOM 940 O O . MET A 1 119 ? 20.039 3.168 -22.087 1.00 86.12 119 MET A O 1
ATOM 944 N N . ALA A 1 120 ? 21.772 3.623 -23.428 1.00 90.19 120 ALA A N 1
ATOM 945 C CA . ALA A 1 120 ? 21.575 2.458 -24.289 1.00 90.19 120 ALA A CA 1
ATOM 946 C C . ALA A 1 120 ? 21.626 1.138 -23.502 1.00 90.19 120 ALA A C 1
ATOM 948 O O . ALA A 1 120 ? 20.810 0.243 -23.738 1.00 90.19 120 ALA A O 1
ATOM 949 N N . ILE A 1 121 ? 22.538 1.020 -22.530 1.00 91.38 121 ILE A N 1
ATOM 950 C CA . ILE A 1 121 ? 22.611 -0.156 -21.654 1.00 91.38 121 ILE A CA 1
ATOM 951 C C . ILE A 1 121 ? 21.363 -0.257 -20.764 1.00 91.38 121 ILE A C 1
ATOM 953 O O . ILE A 1 121 ? 20.808 -1.347 -20.627 1.00 91.38 121 ILE A O 1
ATOM 957 N N . SER A 1 122 ? 20.885 0.846 -20.180 1.00 90.50 122 SER A N 1
ATOM 958 C CA . SER A 1 122 ? 19.655 0.845 -19.372 1.00 90.50 122 SER A CA 1
ATOM 959 C C . SER A 1 122 ? 18.428 0.420 -20.188 1.00 90.50 122 SER A C 1
ATOM 961 O O . SER A 1 122 ? 17.659 -0.436 -19.741 1.00 90.50 122 SER A O 1
ATOM 963 N N . VAL A 1 123 ? 18.289 0.925 -21.417 1.00 92.19 123 VAL A N 1
ATOM 964 C CA . VAL A 1 123 ? 17.236 0.514 -22.359 1.00 92.19 123 VAL A CA 1
ATOM 965 C C . VAL A 1 123 ? 17.353 -0.972 -22.711 1.00 92.19 123 VAL A C 1
ATOM 967 O O . VAL A 1 123 ? 16.354 -1.694 -22.706 1.00 92.19 123 VAL A O 1
ATOM 970 N N . LEU A 1 124 ? 18.568 -1.469 -22.956 1.00 95.31 124 LEU A N 1
ATOM 971 C CA . LEU A 1 124 ? 18.803 -2.889 -23.216 1.00 95.31 124 LEU A CA 1
ATOM 972 C C . LEU A 1 124 ? 18.380 -3.762 -22.026 1.00 95.31 124 LEU A C 1
ATOM 974 O O . LEU A 1 124 ? 17.717 -4.778 -22.222 1.00 95.31 124 LEU A O 1
ATOM 978 N N . ILE A 1 125 ? 18.706 -3.363 -20.794 1.00 95.38 125 ILE A N 1
ATOM 979 C CA . ILE A 1 125 ? 18.289 -4.076 -19.576 1.00 95.38 125 ILE A CA 1
ATOM 980 C C . ILE A 1 125 ? 16.758 -4.119 -19.465 1.00 95.38 125 ILE A C 1
ATOM 982 O O . ILE A 1 125 ? 16.200 -5.168 -19.130 1.00 95.38 125 ILE A O 1
ATOM 986 N N . ALA A 1 126 ? 16.066 -3.025 -19.797 1.00 95.31 126 ALA A N 1
ATOM 987 C CA . ALA A 1 126 ? 14.607 -3.010 -19.852 1.00 95.31 126 ALA A CA 1
ATOM 988 C C . ALA A 1 126 ? 14.074 -4.017 -20.887 1.00 95.31 126 ALA A C 1
ATOM 990 O O . ALA A 1 126 ? 13.227 -4.845 -20.547 1.00 95.31 126 ALA A O 1
ATOM 991 N N . PHE A 1 127 ? 14.617 -4.033 -22.111 1.00 96.75 127 PHE A N 1
ATOM 992 C CA . PHE A 1 127 ? 14.240 -5.014 -23.138 1.00 96.75 127 PHE A CA 1
ATOM 993 C C . PHE A 1 127 ? 14.524 -6.462 -22.728 1.00 96.75 127 PHE A C 1
ATOM 995 O O . PHE A 1 127 ? 13.708 -7.342 -23.005 1.00 96.75 127 PHE A O 1
ATOM 1002 N N . LEU A 1 128 ? 15.628 -6.724 -22.025 1.00 97.44 128 LEU A N 1
ATOM 1003 C CA . LEU A 1 128 ? 15.906 -8.044 -21.454 1.00 97.44 128 LEU A CA 1
ATOM 1004 C C . LEU A 1 128 ? 14.844 -8.438 -20.419 1.00 97.44 128 LEU A C 1
ATOM 1006 O O . LEU A 1 128 ? 14.393 -9.582 -20.422 1.00 97.44 128 LEU A O 1
ATOM 1010 N N . GLY A 1 129 ? 14.384 -7.497 -19.588 1.00 96.94 129 GLY A N 1
ATOM 1011 C CA . GLY A 1 129 ? 13.262 -7.702 -18.668 1.00 96.94 129 GLY A CA 1
ATOM 1012 C C . GLY A 1 129 ? 11.962 -8.078 -19.390 1.00 96.94 129 GLY A C 1
ATOM 1013 O O . GLY A 1 129 ? 11.289 -9.033 -18.993 1.00 96.94 129 GLY A O 1
ATOM 1014 N N . ILE A 1 130 ? 11.646 -7.391 -20.494 1.00 97.19 130 ILE A N 1
ATOM 1015 C CA . ILE A 1 130 ? 10.489 -7.701 -21.355 1.00 97.19 130 ILE A CA 1
ATOM 1016 C C . ILE A 1 130 ? 10.626 -9.102 -21.960 1.00 97.19 130 ILE A C 1
ATOM 1018 O O . ILE A 1 130 ? 9.717 -9.925 -21.843 1.00 97.19 130 ILE A O 1
ATOM 1022 N N . GLY A 1 131 ? 11.777 -9.402 -22.570 1.00 96.25 131 GLY A N 1
ATOM 1023 C CA . GLY A 1 131 ? 12.055 -10.702 -23.178 1.00 96.25 131 GLY A CA 1
ATOM 1024 C C . GLY A 1 131 ? 11.990 -11.846 -22.165 1.00 96.25 131 GLY A C 1
ATOM 1025 O O . GLY A 1 131 ? 11.437 -12.909 -22.454 1.00 96.25 131 GLY A O 1
ATOM 1026 N N . PHE A 1 132 ? 12.471 -11.616 -20.942 1.00 96.25 132 PHE A N 1
ATOM 1027 C CA . PHE A 1 132 ? 12.379 -12.585 -19.855 1.00 96.25 132 PHE A CA 1
ATOM 1028 C C . PHE A 1 132 ? 10.928 -12.818 -19.407 1.00 96.25 132 PHE A C 1
ATOM 1030 O O . PHE A 1 132 ? 10.525 -13.967 -19.202 1.00 96.25 132 PHE A O 1
ATOM 1037 N N . ALA A 1 133 ? 10.108 -11.763 -19.322 1.00 95.69 133 ALA A N 1
ATOM 1038 C CA . ALA A 1 133 ? 8.674 -11.895 -19.057 1.00 95.69 133 ALA A CA 1
ATOM 1039 C C . ALA A 1 133 ? 7.964 -12.682 -20.169 1.00 95.69 133 ALA A C 1
ATOM 1041 O O . ALA A 1 133 ? 7.175 -13.582 -19.877 1.00 95.69 133 ALA A O 1
ATOM 1042 N N . TYR A 1 134 ? 8.286 -12.406 -21.433 1.00 94.81 134 TYR A N 1
ATOM 1043 C CA . TYR A 1 134 ? 7.724 -13.122 -22.576 1.00 94.81 134 TYR A CA 1
ATOM 1044 C C . TYR A 1 134 ? 8.076 -14.616 -22.540 1.00 94.81 134 TYR A C 1
ATOM 1046 O O . TYR A 1 134 ? 7.208 -15.479 -22.697 1.00 94.81 134 TYR A O 1
ATOM 1054 N N . LEU A 1 135 ? 9.337 -14.944 -22.244 1.00 95.06 135 LEU A N 1
ATOM 1055 C CA . LEU A 1 135 ? 9.791 -16.327 -22.115 1.00 95.06 135 LEU A CA 1
ATOM 1056 C C . LEU A 1 135 ? 9.030 -17.079 -21.016 1.00 95.06 135 LEU A C 1
ATOM 1058 O O . LEU A 1 135 ? 8.585 -18.206 -21.239 1.00 95.06 135 LEU A O 1
ATOM 1062 N N . LEU A 1 136 ? 8.870 -16.467 -19.841 1.00 93.94 136 LEU A N 1
ATOM 1063 C CA . LEU A 1 136 ? 8.247 -17.113 -18.686 1.00 93.94 136 LEU A CA 1
ATOM 1064 C C . LEU A 1 136 ? 6.720 -17.211 -18.775 1.00 93.94 136 LEU A C 1
ATOM 1066 O O . LEU A 1 136 ? 6.164 -18.197 -18.301 1.00 93.94 136 LEU A O 1
ATOM 1070 N N . TYR A 1 137 ? 6.042 -16.211 -19.341 1.00 92.31 137 TYR A N 1
ATOM 1071 C CA . TYR A 1 137 ? 4.576 -16.123 -19.291 1.00 92.31 137 TYR A CA 1
ATOM 1072 C C . TYR A 1 137 ? 3.877 -16.436 -20.616 1.00 92.31 137 TYR A C 1
ATOM 1074 O O . TYR A 1 137 ? 2.698 -16.782 -20.585 1.00 92.31 137 TYR A O 1
ATOM 1082 N N . VAL A 1 138 ? 4.582 -16.375 -21.752 1.00 91.31 138 VAL A N 1
ATOM 1083 C CA . VAL A 1 138 ? 4.024 -16.715 -23.072 1.00 91.31 138 VAL A CA 1
ATOM 1084 C C . VAL A 1 138 ? 4.605 -18.028 -23.593 1.00 91.31 138 VAL A C 1
ATOM 1086 O O . VAL A 1 138 ? 3.853 -18.958 -23.871 1.00 91.31 138 VAL A O 1
ATOM 1089 N N . LEU A 1 139 ? 5.936 -18.148 -23.685 1.00 91.75 139 LEU A N 1
ATOM 1090 C CA . LEU A 1 139 ? 6.572 -19.333 -24.284 1.00 91.75 139 LEU A CA 1
ATOM 1091 C C . LEU A 1 139 ? 6.559 -20.562 -23.366 1.00 91.75 139 LEU A C 1
ATOM 1093 O O . LEU A 1 139 ? 6.313 -21.673 -23.831 1.00 91.75 139 LEU A O 1
ATOM 1097 N N . LYS A 1 140 ? 6.864 -20.393 -22.072 1.00 92.44 140 LYS A N 1
ATOM 1098 C CA . LYS A 1 140 ? 6.977 -21.507 -21.114 1.00 92.44 140 LYS A CA 1
ATOM 1099 C C . LYS A 1 140 ? 6.270 -21.221 -19.776 1.00 92.44 140 LYS A C 1
ATOM 1101 O O . LYS A 1 140 ? 6.944 -21.113 -18.747 1.00 92.44 140 LYS A O 1
ATOM 1106 N N . PRO A 1 141 ? 4.920 -21.200 -19.749 1.00 87.38 141 PRO A N 1
ATOM 1107 C CA . PRO A 1 141 ? 4.128 -20.851 -18.560 1.00 87.38 141 PRO A CA 1
ATOM 1108 C C . PRO A 1 141 ? 4.311 -21.764 -17.337 1.00 87.38 141 PRO A C 1
ATOM 1110 O O . PRO A 1 141 ? 3.901 -21.396 -16.240 1.00 87.38 141 PRO A O 1
ATOM 1113 N N . SER A 1 142 ? 4.920 -22.944 -17.492 1.00 89.12 142 SER A N 1
ATOM 1114 C CA . SER A 1 142 ? 5.208 -23.867 -16.385 1.00 89.12 142 SER A CA 1
ATOM 1115 C C . SER A 1 142 ? 6.453 -23.485 -15.573 1.00 89.12 142 SER A C 1
ATOM 1117 O O . SER A 1 142 ? 6.652 -24.000 -14.474 1.00 89.12 142 SER A O 1
ATOM 1119 N N . LEU A 1 143 ? 7.329 -22.620 -16.100 1.00 90.81 143 LEU A N 1
ATOM 1120 C CA . LEU A 1 143 ? 8.590 -22.265 -15.440 1.00 90.81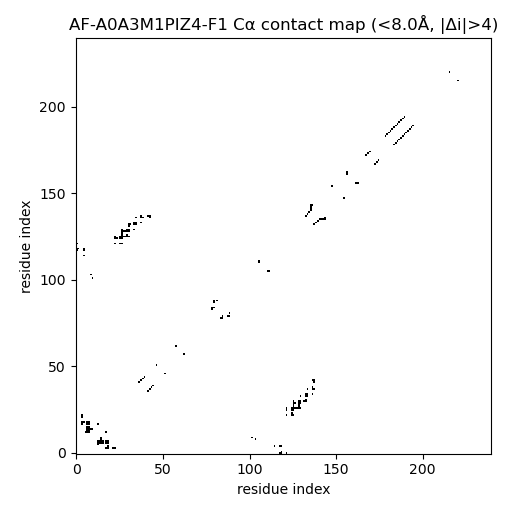 143 LEU A CA 1
ATOM 1121 C C . LEU A 1 143 ? 8.410 -21.440 -14.157 1.00 90.81 143 LEU A C 1
ATOM 1123 O O . LEU A 1 143 ? 9.079 -21.774 -13.178 1.00 90.81 143 LEU A O 1
ATOM 1127 N N . PRO A 1 144 ? 7.535 -20.412 -14.093 1.00 90.25 144 PRO A N 1
ATOM 1128 C CA . PRO A 1 144 ? 7.334 -19.643 -12.864 1.00 90.25 144 PRO A CA 1
ATOM 1129 C C . PRO A 1 144 ? 6.965 -20.513 -11.658 1.00 90.25 144 PRO A C 1
ATOM 1131 O O . PRO A 1 144 ? 7.507 -20.318 -10.572 1.00 90.25 144 PRO A O 1
ATOM 1134 N N . GLU A 1 145 ? 6.102 -21.512 -11.855 1.00 89.19 145 GLU A N 1
ATOM 1135 C CA . GLU A 1 145 ? 5.682 -22.431 -10.794 1.00 89.19 145 GLU A CA 1
ATOM 1136 C C . GLU A 1 145 ? 6.823 -23.356 -10.348 1.00 89.19 145 GLU A C 1
ATOM 1138 O O . GLU A 1 145 ? 7.045 -23.542 -9.152 1.00 89.19 145 GLU A O 1
ATOM 1143 N N . GLN A 1 146 ? 7.624 -23.866 -11.289 1.00 92.81 146 GLN A N 1
ATOM 1144 C CA . GLN A 1 146 ? 8.812 -24.664 -10.966 1.00 92.81 146 GLN A CA 1
ATOM 1145 C C . GLN A 1 146 ? 9.862 -23.853 -10.196 1.00 92.81 146 GLN A C 1
ATOM 1147 O O . GLN A 1 146 ? 10.451 -24.357 -9.238 1.00 92.81 146 GLN A O 1
ATOM 1152 N N . ILE A 1 147 ? 10.090 -22.596 -10.590 1.00 91.19 147 ILE A N 1
ATOM 1153 C CA . ILE A 1 147 ? 11.008 -21.687 -9.896 1.00 91.19 147 ILE A CA 1
ATOM 1154 C C . ILE A 1 147 ? 10.492 -21.431 -8.476 1.00 91.19 147 ILE A C 1
ATOM 1156 O O . ILE A 1 147 ? 11.234 -21.645 -7.517 1.00 91.19 147 ILE A O 1
ATOM 1160 N N . ALA A 1 148 ? 9.212 -21.076 -8.320 1.00 91.19 148 ALA A N 1
ATOM 1161 C CA . ALA A 1 148 ? 8.588 -20.875 -7.011 1.00 91.19 148 ALA A CA 1
ATOM 1162 C C . ALA A 1 148 ? 8.674 -22.133 -6.124 1.00 91.19 148 ALA A C 1
ATOM 1164 O O . ALA A 1 148 ? 8.930 -22.036 -4.922 1.00 91.19 148 ALA A O 1
ATOM 1165 N N . GLY A 1 149 ? 8.537 -23.321 -6.720 1.00 91.69 149 GLY A N 1
ATOM 1166 C CA . GLY A 1 149 ? 8.688 -24.607 -6.042 1.00 91.69 149 GLY A CA 1
ATOM 1167 C C . GLY A 1 149 ? 10.110 -24.901 -5.548 1.00 91.69 149 GLY A C 1
ATOM 1168 O O . GLY A 1 149 ? 10.256 -25.590 -4.538 1.00 91.69 149 GLY A O 1
ATOM 1169 N N . ARG A 1 150 ? 11.148 -24.367 -6.207 1.00 93.75 150 ARG A N 1
ATOM 1170 C CA . ARG A 1 150 ? 12.558 -24.518 -5.798 1.00 93.75 150 ARG A CA 1
ATOM 1171 C C . ARG A 1 150 ? 12.975 -23.506 -4.735 1.00 93.75 150 ARG A C 1
ATOM 1173 O O . ARG A 1 150 ? 13.674 -23.871 -3.797 1.00 93.75 150 ARG A O 1
ATOM 1180 N N . VAL A 1 151 ? 12.523 -22.254 -4.844 1.00 94.38 151 VAL A N 1
ATOM 1181 C CA . VAL A 1 151 ? 12.880 -21.164 -3.914 1.00 94.38 151 VAL A CA 1
ATOM 1182 C C . VAL A 1 151 ? 11.717 -20.764 -3.002 1.00 94.38 151 VAL A C 1
ATOM 1184 O O . VAL A 1 151 ? 11.437 -19.582 -2.812 1.00 94.38 151 VAL A O 1
ATOM 1187 N N . LYS A 1 152 ? 11.040 -21.750 -2.395 1.00 92.94 152 LYS A N 1
ATOM 1188 C CA . LYS A 1 152 ? 9.819 -21.531 -1.588 1.00 92.94 152 LYS A CA 1
ATOM 1189 C C . LYS A 1 152 ? 9.979 -20.481 -0.485 1.00 92.94 152 LYS A C 1
ATOM 1191 O O . LYS A 1 152 ? 9.039 -19.734 -0.239 1.00 92.94 152 LYS A O 1
ATOM 1196 N N . GLY A 1 153 ? 11.140 -20.421 0.174 1.00 93.81 153 GLY A N 1
ATOM 1197 C CA . GLY A 1 153 ? 11.411 -19.449 1.241 1.00 93.81 153 GLY A CA 1
ATOM 1198 C C . GLY A 1 153 ? 11.415 -18.008 0.729 1.00 93.81 153 GLY A C 1
ATOM 1199 O O . GLY A 1 153 ? 10.642 -17.182 1.206 1.00 93.81 153 GLY A O 1
ATOM 1200 N N . VAL A 1 154 ? 12.222 -17.737 -0.302 1.00 93.19 154 VAL A N 1
ATOM 1201 C CA . VAL A 1 154 ? 12.304 -16.413 -0.943 1.00 93.19 154 VAL A CA 1
ATOM 1202 C C . VAL A 1 154 ? 10.968 -16.041 -1.580 1.00 93.19 154 VAL A C 1
ATOM 1204 O O . VAL A 1 154 ? 10.488 -14.927 -1.398 1.00 93.19 154 VAL A O 1
ATOM 1207 N N . TYR A 1 155 ? 10.326 -16.990 -2.270 1.00 93.50 155 TYR A N 1
ATOM 1208 C CA . TYR A 1 155 ? 9.011 -16.772 -2.863 1.00 93.50 155 TYR A CA 1
ATOM 1209 C C . TYR A 1 155 ? 7.979 -16.385 -1.802 1.00 93.50 155 TYR A C 1
ATOM 1211 O O . TYR A 1 155 ? 7.275 -15.402 -1.983 1.00 93.50 155 TYR A O 1
ATOM 1219 N N . ARG A 1 156 ? 7.920 -17.102 -0.671 1.00 93.94 156 ARG A N 1
ATOM 1220 C CA . ARG A 1 156 ? 6.998 -16.794 0.431 1.00 93.94 156 ARG A CA 1
ATOM 1221 C C . ARG A 1 156 ? 7.274 -15.424 1.049 1.00 93.94 156 ARG A C 1
ATOM 1223 O O . ARG A 1 156 ? 6.327 -14.710 1.353 1.00 93.94 156 ARG A O 1
ATOM 1230 N N . PHE A 1 157 ? 8.541 -15.052 1.212 1.00 95.56 157 PHE A N 1
ATOM 1231 C CA . PHE A 1 157 ? 8.919 -13.737 1.727 1.00 95.56 157 PHE A CA 1
ATOM 1232 C C . PHE A 1 157 ? 8.439 -12.598 0.813 1.00 95.56 157 PHE A C 1
ATOM 1234 O O . PHE A 1 157 ? 7.786 -11.666 1.279 1.00 95.56 157 PHE A O 1
ATOM 1241 N N . LEU A 1 158 ? 8.690 -12.705 -0.496 1.00 94.38 158 LEU A N 1
ATOM 1242 C CA . LEU A 1 158 ? 8.228 -11.717 -1.479 1.00 94.38 158 LEU A CA 1
ATOM 1243 C C . LEU A 1 158 ? 6.700 -11.729 -1.641 1.00 94.38 158 LEU A C 1
ATOM 1245 O O . LEU A 1 158 ? 6.090 -10.675 -1.796 1.00 94.38 158 LEU A O 1
ATOM 1249 N N . TRP A 1 159 ? 6.080 -12.912 -1.580 1.00 93.69 159 TRP A N 1
ATOM 1250 C CA . TRP A 1 159 ? 4.630 -13.099 -1.654 1.00 93.69 159 TRP A CA 1
ATOM 1251 C C . TRP A 1 159 ? 3.905 -12.418 -0.492 1.00 93.69 159 TRP A C 1
ATOM 1253 O O . TRP A 1 159 ? 2.911 -11.733 -0.711 1.00 93.69 159 TRP A O 1
ATOM 1263 N N . ASN A 1 160 ? 4.441 -12.536 0.725 1.00 95.56 160 ASN A N 1
ATOM 1264 C CA . ASN A 1 160 ? 3.924 -11.852 1.912 1.00 95.56 160 ASN A CA 1
ATOM 1265 C C . ASN A 1 160 ? 4.445 -10.412 2.026 1.00 95.56 160 ASN A C 1
ATOM 1267 O O . ASN A 1 160 ? 4.599 -9.904 3.127 1.00 95.56 160 ASN A O 1
ATOM 1271 N N . LYS A 1 161 ? 4.771 -9.756 0.900 1.00 96.00 161 LYS A N 1
ATOM 1272 C CA . LYS A 1 161 ? 5.169 -8.337 0.843 1.00 96.00 161 LYS A CA 1
ATOM 1273 C C . LYS A 1 161 ? 6.251 -7.965 1.869 1.00 96.00 161 LYS A C 1
ATOM 1275 O O . LYS A 1 161 ? 6.206 -6.896 2.471 1.00 96.00 161 LYS A O 1
ATOM 1280 N N . TRP A 1 162 ? 7.216 -8.861 2.077 1.00 95.94 162 TRP A N 1
ATOM 1281 C CA . TRP A 1 162 ? 8.326 -8.675 3.015 1.00 95.94 162 TRP A CA 1
ATOM 1282 C C . TRP A 1 162 ? 7.908 -8.630 4.495 1.00 95.94 162 TRP A C 1
ATOM 1284 O O . TRP A 1 162 ? 8.701 -8.227 5.341 1.00 95.94 162 TRP A O 1
ATOM 1294 N N . TYR A 1 163 ? 6.688 -9.065 4.817 1.00 95.81 163 TYR A N 1
ATOM 1295 C CA . TYR A 1 163 ? 6.090 -9.049 6.153 1.00 95.81 163 TYR A CA 1
ATOM 1296 C C . TYR A 1 163 ? 5.961 -7.655 6.791 1.00 95.81 163 TYR A C 1
ATOM 1298 O O . TYR A 1 163 ? 5.827 -7.533 8.010 1.00 95.81 163 TYR A O 1
ATOM 1306 N N . VAL A 1 164 ? 6.013 -6.588 5.983 1.00 97.00 164 VAL A N 1
ATOM 1307 C CA . VAL A 1 164 ? 5.901 -5.206 6.477 1.00 97.00 164 VAL A CA 1
ATOM 1308 C C . VAL A 1 164 ? 4.504 -4.946 7.038 1.00 97.00 164 VAL A C 1
ATOM 1310 O O . VAL A 1 164 ? 4.386 -4.367 8.117 1.00 97.00 164 VAL A O 1
ATOM 1313 N N . ASP A 1 165 ? 3.462 -5.422 6.351 1.00 95.81 165 ASP A N 1
ATOM 1314 C CA . ASP A 1 165 ? 2.064 -5.260 6.764 1.00 95.81 165 ASP A CA 1
ATOM 1315 C C . ASP A 1 165 ? 1.807 -5.965 8.109 1.00 95.81 165 ASP A C 1
ATOM 1317 O O . ASP A 1 165 ? 1.230 -5.383 9.025 1.00 95.81 165 ASP A O 1
ATOM 1321 N N . GLU A 1 166 ? 2.281 -7.203 8.263 1.00 96.31 166 GLU A N 1
ATOM 1322 C CA . GLU A 1 166 ? 2.131 -8.006 9.479 1.00 96.31 166 GLU A CA 1
ATOM 1323 C C . GLU A 1 166 ? 2.932 -7.429 10.644 1.00 96.31 166 GLU A C 1
ATOM 1325 O O . GLU A 1 166 ? 2.457 -7.403 11.780 1.00 96.31 166 GLU A O 1
ATOM 1330 N N . MET A 1 167 ? 4.144 -6.947 10.370 1.00 97.12 167 MET A N 1
ATOM 1331 C CA . MET A 1 167 ? 4.960 -6.268 11.366 1.00 97.12 167 MET A CA 1
ATOM 1332 C C . MET A 1 167 ? 4.276 -4.981 11.837 1.00 97.12 167 MET A C 1
ATOM 1334 O O . MET A 1 167 ? 4.206 -4.741 13.039 1.00 97.12 167 MET A O 1
ATOM 1338 N N . TYR A 1 168 ? 3.722 -4.182 10.923 1.00 97.31 168 TYR A N 1
ATOM 1339 C CA . TYR A 1 168 ? 2.972 -2.975 11.271 1.00 97.31 168 TYR A CA 1
ATOM 1340 C C . TYR A 1 168 ? 1.703 -3.303 12.074 1.00 97.31 168 TYR A C 1
ATOM 1342 O O . TYR A 1 168 ? 1.420 -2.659 13.088 1.00 97.31 168 TYR A O 1
ATOM 1350 N N . ASP A 1 169 ? 0.969 -4.344 11.677 1.00 97.69 169 ASP A N 1
ATOM 1351 C CA . ASP A 1 169 ? -0.221 -4.810 12.390 1.00 97.69 169 ASP A CA 1
ATOM 1352 C C . ASP A 1 169 ? 0.110 -5.221 13.833 1.00 97.69 169 ASP A C 1
ATOM 1354 O O . ASP A 1 169 ? -0.540 -4.787 14.783 1.00 97.69 169 ASP A O 1
ATOM 1358 N N . VAL A 1 170 ? 1.164 -6.016 14.022 1.00 97.75 170 VAL A N 1
ATOM 1359 C CA . VAL A 1 170 ? 1.555 -6.527 15.343 1.00 97.75 170 VAL A CA 1
ATOM 1360 C C . VAL A 1 170 ? 2.191 -5.450 16.220 1.00 97.75 170 VAL A C 1
ATOM 1362 O O . VAL A 1 170 ? 1.905 -5.410 17.416 1.00 97.75 170 VAL A O 1
ATOM 1365 N N . LEU A 1 171 ? 3.047 -4.592 15.659 1.00 97.56 171 LEU A N 1
ATOM 1366 C CA . LEU A 1 171 ? 3.794 -3.599 16.435 1.00 97.56 171 LEU A CA 1
ATOM 1367 C C . LEU A 1 171 ? 2.988 -2.335 16.731 1.00 97.56 171 LEU A C 1
ATOM 1369 O O . LEU A 1 171 ? 3.191 -1.727 17.778 1.00 97.56 171 LEU A O 1
ATOM 1373 N N . ILE A 1 172 ? 2.104 -1.921 15.821 1.00 97.69 172 ILE A N 1
ATOM 1374 C CA . ILE A 1 172 ? 1.426 -0.623 15.911 1.00 97.69 172 ILE A CA 1
ATOM 1375 C C . ILE A 1 172 ? -0.082 -0.812 16.057 1.00 97.69 172 ILE A C 1
ATOM 1377 O O . ILE A 1 172 ? -0.665 -0.333 17.030 1.00 97.69 172 ILE A O 1
ATOM 1381 N N . VAL A 1 173 ? -0.728 -1.542 15.145 1.00 98.00 173 VAL A N 1
ATOM 1382 C CA . VAL A 1 173 ? -2.201 -1.596 15.089 1.00 98.00 173 VAL A CA 1
ATOM 1383 C C . VAL A 1 173 ? -2.797 -2.330 16.290 1.00 98.00 173 VAL A C 1
ATOM 1385 O O . VAL A 1 173 ? -3.647 -1.777 16.991 1.00 98.00 173 VAL A O 1
ATOM 1388 N N . ARG A 1 174 ? -2.365 -3.566 16.566 1.00 97.81 174 ARG A N 1
ATOM 1389 C CA . ARG A 1 174 ? -2.926 -4.387 17.653 1.00 97.81 174 ARG A CA 1
ATOM 1390 C C . ARG A 1 174 ? -2.720 -3.769 19.036 1.00 97.81 174 ARG A C 1
ATOM 1392 O O . ARG A 1 174 ? -3.693 -3.762 19.796 1.00 97.81 174 ARG A O 1
ATOM 1399 N N . PRO A 1 175 ? -1.534 -3.239 19.396 1.00 97.12 175 PRO A N 1
ATOM 1400 C CA . PRO A 1 175 ? -1.344 -2.592 20.689 1.00 97.12 175 PRO A CA 1
ATOM 1401 C C . PRO A 1 175 ? -2.233 -1.361 20.844 1.00 97.12 175 PRO A C 1
ATOM 1403 O O . PRO A 1 175 ? -2.919 -1.242 21.856 1.00 97.12 175 PRO A O 1
ATOM 1406 N N . LEU A 1 176 ? -2.306 -0.497 19.824 1.00 97.56 176 LEU A N 1
ATOM 1407 C CA . LEU A 1 176 ? -3.168 0.687 19.861 1.00 97.56 176 LEU A CA 1
ATOM 1408 C C . LEU A 1 176 ? -4.646 0.316 19.992 1.00 97.56 176 LEU A C 1
ATOM 1410 O O . LEU A 1 176 ? -5.351 0.887 20.823 1.00 97.56 176 LEU A O 1
ATOM 1414 N N . LYS A 1 177 ? -5.107 -0.684 19.235 1.00 97.44 177 LYS A N 1
ATOM 1415 C CA . LYS A 1 177 ? -6.481 -1.185 19.338 1.00 97.44 177 LYS A CA 1
ATOM 1416 C C . LYS A 1 177 ? -6.771 -1.755 20.726 1.00 97.44 177 LYS A C 1
ATOM 1418 O O . LYS A 1 177 ? -7.796 -1.438 21.315 1.00 97.44 177 LYS A O 1
ATOM 1423 N N . THR A 1 178 ? -5.843 -2.532 21.282 1.00 97.00 178 THR A N 1
ATOM 1424 C CA . THR A 1 178 ? -5.990 -3.112 22.626 1.00 97.00 178 THR A CA 1
ATOM 1425 C C . THR A 1 178 ? -6.053 -2.023 23.697 1.00 97.00 178 THR A C 1
ATOM 1427 O O . THR A 1 178 ? -6.897 -2.090 24.586 1.00 97.00 178 THR A O 1
ATOM 1430 N N . ILE A 1 1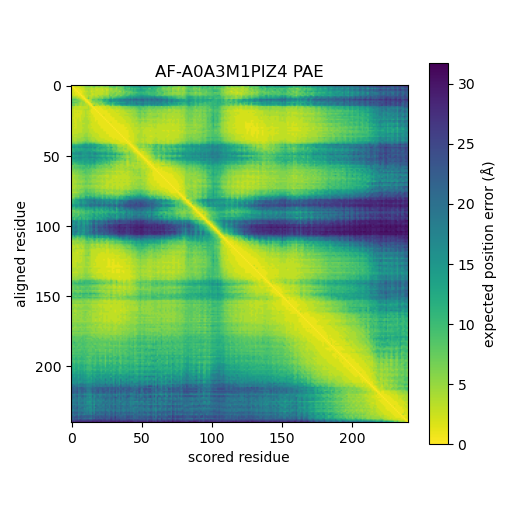79 ? -5.205 -0.995 23.601 1.00 97.19 179 ILE A N 1
ATOM 1431 C CA . ILE A 1 179 ? -5.241 0.159 24.507 1.00 97.19 179 ILE A CA 1
ATOM 1432 C C . ILE A 1 179 ? -6.579 0.891 24.379 1.00 97.19 179 ILE A C 1
ATOM 1434 O O . ILE A 1 179 ? -7.202 1.194 25.394 1.00 97.19 179 ILE A O 1
ATOM 1438 N N . SER A 1 180 ? -7.054 1.129 23.156 1.00 96.94 180 SER A N 1
ATOM 1439 C CA . SER A 1 180 ? -8.354 1.760 22.921 1.00 96.94 180 SER A CA 1
ATOM 1440 C C . SER A 1 180 ? -9.499 0.957 23.547 1.00 96.94 180 SER A C 1
ATOM 1442 O O . SER A 1 180 ? -10.306 1.505 24.295 1.00 96.94 180 SER A O 1
ATOM 1444 N N . ASP A 1 181 ? -9.545 -0.353 23.306 1.00 96.94 181 ASP A N 1
ATOM 1445 C CA . ASP A 1 181 ? -10.630 -1.211 23.786 1.00 96.94 181 ASP A CA 1
ATOM 1446 C C . ASP A 1 181 ? -10.617 -1.358 25.315 1.00 96.94 181 ASP A C 1
ATOM 1448 O O . ASP A 1 181 ? -11.667 -1.341 25.963 1.00 96.94 181 ASP A O 1
ATOM 1452 N N . VAL A 1 182 ? -9.435 -1.512 25.917 1.00 96.38 182 VAL A N 1
ATOM 1453 C CA . VAL A 1 182 ? -9.304 -1.768 27.358 1.00 96.38 182 VAL A CA 1
ATOM 1454 C C . VAL A 1 182 ? -9.368 -0.477 28.168 1.00 96.38 182 VAL A C 1
ATOM 1456 O O . VAL A 1 182 ? -10.086 -0.425 29.167 1.00 96.38 182 VAL A O 1
ATOM 1459 N N . VAL A 1 183 ? -8.626 0.554 27.764 1.00 95.38 183 VAL A N 1
ATOM 1460 C CA . VAL A 1 183 ? -8.465 1.782 28.554 1.00 95.38 183 VAL A CA 1
ATOM 1461 C C . VAL A 1 183 ? -9.555 2.789 28.219 1.00 95.38 183 VAL A C 1
ATOM 1463 O O . VAL A 1 183 ? -10.273 3.225 29.116 1.00 95.38 183 VAL A O 1
ATOM 1466 N N . LEU A 1 184 ? -9.701 3.156 26.943 1.00 95.25 184 LEU A N 1
ATOM 1467 C CA . LEU A 1 184 ? -10.623 4.227 26.556 1.00 95.25 184 LEU A CA 1
ATOM 1468 C C . LEU A 1 184 ? -12.078 3.769 26.635 1.00 95.25 184 LEU A C 1
ATOM 1470 O O . LEU A 1 184 ? -12.912 4.465 27.200 1.00 95.25 184 LEU A O 1
ATOM 1474 N N . TRP A 1 185 ? -12.391 2.585 26.117 1.00 95.62 185 TRP A N 1
ATOM 1475 C CA . TRP A 1 185 ? -13.773 2.120 26.114 1.00 95.62 185 TRP A CA 1
ATOM 1476 C C . TRP A 1 185 ? -14.173 1.463 27.439 1.00 95.62 185 TRP A C 1
ATOM 1478 O O . TRP A 1 185 ? -15.019 1.970 28.170 1.00 95.62 185 TRP A O 1
ATOM 1488 N N . ARG A 1 186 ? -13.566 0.330 27.804 1.00 95.50 186 ARG A N 1
ATOM 1489 C CA . ARG A 1 186 ? -14.046 -0.439 28.968 1.00 95.50 186 ARG A CA 1
ATOM 1490 C C . ARG A 1 186 ? -13.789 0.246 30.306 1.00 95.50 186 ARG A C 1
ATOM 1492 O O . ARG A 1 186 ? -14.614 0.134 31.211 1.00 95.50 186 ARG A O 1
ATOM 1499 N N . TRP A 1 187 ? -12.633 0.883 30.471 1.00 95.06 187 TRP A N 1
ATOM 1500 C CA . TRP A 1 187 ? -12.262 1.476 31.754 1.00 95.06 187 TRP A CA 1
ATOM 1501 C C . TRP A 1 187 ? -12.760 2.912 31.901 1.00 95.06 187 TRP A C 1
ATOM 1503 O O . TRP A 1 187 ? -13.373 3.234 32.915 1.00 95.06 187 TRP A O 1
ATOM 1513 N N . LEU A 1 188 ? -12.534 3.768 30.908 1.00 95.88 188 LEU A N 1
ATOM 1514 C CA . LEU A 1 188 ? -12.975 5.155 30.989 1.00 95.88 188 LEU A CA 1
ATOM 1515 C C . LEU A 1 188 ? -14.484 5.275 30.734 1.00 95.88 188 LEU A C 1
ATOM 1517 O O . LEU A 1 188 ? -15.206 5.722 31.618 1.00 95.88 188 LEU A O 1
ATOM 1521 N N . ASP A 1 189 ? -14.978 4.832 29.583 1.00 96.06 189 ASP A N 1
ATOM 1522 C CA . ASP A 1 189 ? -16.384 5.043 29.216 1.00 96.06 189 ASP A CA 1
ATOM 1523 C C . ASP A 1 189 ? -17.347 4.212 30.088 1.00 96.06 189 ASP A C 1
ATOM 1525 O O . ASP A 1 189 ? -18.050 4.742 30.950 1.00 96.06 189 ASP A O 1
ATOM 1529 N N . VAL A 1 190 ? -17.282 2.882 29.984 1.00 95.88 190 VAL A N 1
ATOM 1530 C CA . VAL A 1 190 ? -18.258 1.986 30.638 1.00 95.88 190 VAL A CA 1
ATOM 1531 C C . VAL A 1 190 ? -18.169 2.016 32.169 1.00 95.88 190 VAL A C 1
ATOM 1533 O O . VAL A 1 190 ? -19.169 1.853 32.868 1.00 95.88 190 VAL A O 1
ATOM 1536 N N . ARG A 1 191 ? -16.970 2.171 32.740 1.00 95.00 191 ARG A N 1
ATOM 1537 C CA . ARG A 1 191 ? -16.801 2.093 34.200 1.00 95.00 191 ARG A CA 1
ATOM 1538 C C . ARG A 1 191 ? -16.834 3.455 34.879 1.00 95.00 191 ARG A C 1
ATOM 1540 O O . ARG A 1 191 ? -17.407 3.546 35.964 1.00 95.00 191 ARG A O 1
ATOM 1547 N N . ILE A 1 192 ? -16.211 4.479 34.297 1.00 95.50 192 ILE A N 1
ATOM 1548 C CA . ILE A 1 192 ? -16.137 5.803 34.926 1.00 95.50 192 ILE A CA 1
ATOM 1549 C C . ILE A 1 192 ? -17.309 6.669 34.475 1.00 95.50 192 ILE A C 1
ATOM 1551 O O . ILE A 1 192 ? -18.058 7.130 35.335 1.00 95.50 192 ILE A O 1
ATOM 1555 N N . ILE A 1 193 ? -17.489 6.870 33.167 1.00 96.12 193 ILE A N 1
ATOM 1556 C CA . ILE A 1 193 ? -18.515 7.783 32.642 1.00 96.12 193 ILE A CA 1
ATOM 1557 C C . ILE A 1 193 ? -19.909 7.224 32.941 1.00 96.12 193 ILE A C 1
ATOM 1559 O O . ILE A 1 193 ? -20.668 7.835 33.699 1.00 96.12 193 ILE A O 1
ATOM 1563 N N . ASP A 1 194 ? -20.217 6.024 32.452 1.00 96.25 194 ASP A N 1
ATOM 1564 C CA . ASP A 1 194 ? -21.513 5.381 32.690 1.00 96.25 194 ASP A CA 1
ATOM 1565 C C . ASP A 1 194 ? -21.745 5.100 34.179 1.00 96.25 194 ASP A C 1
ATOM 1567 O O . ASP A 1 194 ? -22.853 5.267 34.695 1.00 96.25 194 ASP A O 1
ATOM 1571 N N . GLY A 1 195 ? -20.696 4.701 34.905 1.00 96.50 195 GLY A N 1
ATOM 1572 C CA . GLY A 1 195 ? -20.766 4.477 36.348 1.00 96.50 195 GLY A CA 1
ATOM 1573 C C . GLY A 1 195 ? -21.189 5.734 37.111 1.00 96.50 195 GLY A C 1
ATOM 1574 O O . GLY A 1 195 ? -22.074 5.672 37.968 1.00 96.50 195 GLY A O 1
ATOM 1575 N N . PHE A 1 196 ? -20.608 6.885 36.768 1.00 97.25 196 PHE A N 1
ATOM 1576 C CA . PHE A 1 196 ? -20.954 8.170 37.369 1.00 97.25 196 PHE A CA 1
ATOM 1577 C C . PHE A 1 196 ? -22.391 8.592 37.041 1.00 97.25 196 PHE A C 1
ATOM 1579 O O . PHE A 1 196 ? -23.144 8.959 37.945 1.00 97.25 196 PHE A O 1
ATOM 1586 N N . VAL A 1 197 ? -22.798 8.489 35.772 1.00 97.50 197 VAL A N 1
ATOM 1587 C CA . VAL A 1 197 ? -24.155 8.852 35.334 1.00 97.50 197 VAL A CA 1
ATOM 1588 C C . VAL A 1 197 ? -25.207 7.986 36.036 1.00 97.50 197 VAL A C 1
ATOM 1590 O O . VAL A 1 197 ? -26.177 8.511 36.588 1.00 97.50 197 VAL A O 1
ATOM 1593 N N . ASN A 1 198 ? -24.989 6.671 36.102 1.00 97.44 198 ASN A N 1
ATOM 1594 C CA . ASN A 1 198 ? -25.895 5.746 36.785 1.00 97.44 198 ASN A CA 1
ATOM 1595 C C . ASN A 1 198 ? -25.942 5.987 38.300 1.00 97.44 198 ASN A C 1
ATOM 1597 O O . ASN A 1 198 ? -27.015 5.926 38.908 1.00 97.44 198 ASN A O 1
ATOM 1601 N N . ALA A 1 199 ? -24.802 6.302 38.922 1.00 96.75 199 ALA A N 1
ATOM 1602 C CA . ALA A 1 199 ? -24.756 6.658 40.335 1.00 96.75 199 ALA A CA 1
ATOM 1603 C C . ALA A 1 199 ? -25.579 7.923 40.607 1.00 96.75 199 ALA A C 1
ATOM 1605 O O . ALA A 1 199 ? -26.425 7.913 41.506 1.00 96.75 199 ALA A O 1
ATOM 1606 N N . LEU A 1 200 ? -25.407 8.969 39.795 1.00 97.25 200 LEU A N 1
ATOM 1607 C CA . LEU A 1 200 ? -26.167 10.210 39.913 1.00 97.25 200 LEU A CA 1
ATOM 1608 C C . LEU A 1 200 ? -27.674 9.963 39.760 1.00 97.25 200 LEU A C 1
ATOM 1610 O O . LEU A 1 200 ? -28.459 10.390 40.611 1.00 97.25 200 LEU A O 1
ATOM 1614 N N . ALA A 1 201 ? -28.076 9.203 38.738 1.00 96.81 201 ALA A N 1
ATOM 1615 C CA . ALA A 1 201 ? -29.468 8.815 38.528 1.00 96.81 201 ALA A CA 1
ATOM 1616 C C . ALA A 1 201 ? -30.038 8.039 39.729 1.00 96.81 201 ALA A C 1
ATOM 1618 O O . ALA A 1 201 ? -31.154 8.310 40.175 1.00 96.81 201 ALA A O 1
ATOM 1619 N N . SER A 1 202 ? -29.260 7.120 40.311 1.00 96.81 202 SER A N 1
ATOM 1620 C CA . SER A 1 202 ? -29.683 6.344 41.481 1.00 96.81 202 SER A CA 1
ATOM 1621 C C . SER A 1 202 ? -29.871 7.210 42.733 1.00 96.81 202 SER A C 1
ATOM 1623 O O . SER A 1 202 ? -30.828 7.009 43.483 1.00 96.81 202 SER A O 1
ATOM 1625 N N . VAL A 1 203 ? -29.001 8.203 42.950 1.00 97.38 203 VAL A N 1
ATOM 1626 C CA . VAL A 1 203 ? -29.088 9.139 44.081 1.00 97.38 203 VAL A CA 1
ATOM 1627 C C . VAL A 1 203 ? -30.315 10.032 43.935 1.00 97.38 203 VAL A C 1
ATOM 1629 O O . VAL A 1 203 ? -31.102 10.141 44.876 1.00 97.38 203 VAL A O 1
ATOM 1632 N N . LEU A 1 204 ? -30.528 10.605 42.747 1.00 96.44 204 LEU A N 1
ATOM 1633 C CA . LEU A 1 204 ? -31.711 11.414 42.451 1.00 96.44 204 LEU A CA 1
ATOM 1634 C C . LEU A 1 204 ? -33.003 10.596 42.576 1.00 96.44 204 LEU A C 1
ATOM 1636 O O . LEU A 1 204 ? -33.969 11.060 43.181 1.00 96.44 204 LEU A O 1
ATOM 1640 N N . GLY A 1 205 ? -33.009 9.354 42.086 1.00 96.88 205 GLY A N 1
ATOM 1641 C CA . GLY A 1 205 ? -34.143 8.441 42.226 1.00 96.88 205 GLY A CA 1
ATOM 1642 C C . GLY A 1 205 ? -34.468 8.128 43.690 1.00 96.88 205 GLY A C 1
ATOM 1643 O O . GLY A 1 205 ? -35.634 8.169 44.089 1.00 96.88 205 GLY A O 1
ATOM 1644 N N . ARG A 1 206 ? -33.446 7.890 44.524 1.00 96.31 206 ARG A N 1
ATOM 1645 C CA . ARG A 1 206 ? -33.621 7.689 45.973 1.00 96.31 206 ARG A CA 1
ATOM 1646 C C . ARG A 1 206 ? -34.164 8.942 46.653 1.00 96.31 206 ARG A C 1
ATOM 1648 O O . ARG A 1 206 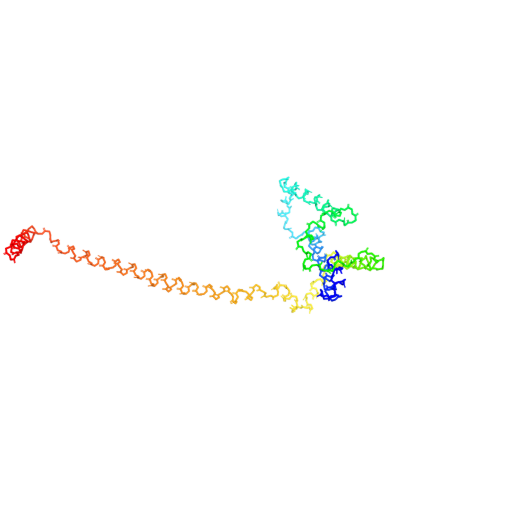? -35.149 8.832 47.380 1.00 96.31 206 ARG A O 1
ATOM 1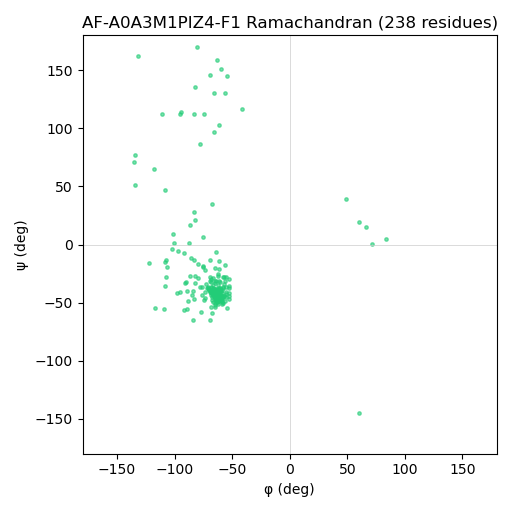655 N N . LEU A 1 207 ? -33.589 10.115 46.381 1.00 96.12 207 LEU A N 1
ATOM 1656 C CA . LEU A 1 207 ? -34.064 11.401 46.907 1.00 96.12 207 LEU A CA 1
ATOM 1657 C C . LEU A 1 207 ? -35.529 11.656 46.544 1.00 96.12 207 LEU A C 1
ATOM 1659 O O . LEU A 1 207 ? -36.334 11.940 47.428 1.00 96.12 207 LEU A O 1
ATOM 1663 N N . SER A 1 208 ? -35.893 11.470 45.272 1.00 95.38 208 SER A N 1
ATOM 1664 C CA . SER A 1 208 ? -37.275 11.588 44.799 1.00 95.38 208 SER A CA 1
ATOM 1665 C C . SER A 1 208 ? -38.205 10.616 45.529 1.00 95.38 208 SER A C 1
ATOM 1667 O O . SER A 1 208 ? -39.266 11.010 46.010 1.00 95.38 208 SER A O 1
ATOM 1669 N N . SER A 1 209 ? -37.788 9.355 45.693 1.00 94.81 209 SER A N 1
ATOM 1670 C CA . SER A 1 209 ? -38.587 8.349 46.399 1.00 94.81 209 SER A CA 1
ATOM 1671 C C . SER A 1 209 ? -38.787 8.665 47.885 1.00 94.81 209 SER A C 1
ATOM 1673 O O . SER A 1 209 ? -39.836 8.327 48.431 1.00 94.81 209 SER A O 1
ATOM 1675 N N . SER A 1 210 ? -37.813 9.318 48.527 1.00 94.00 210 SER A N 1
ATOM 1676 C CA . SER A 1 210 ? -37.896 9.767 49.919 1.00 94.00 210 SER A CA 1
ATOM 1677 C C . SER A 1 210 ? -38.798 10.992 50.059 1.00 94.00 210 SER A C 1
ATOM 1679 O O . SER A 1 210 ? -39.700 10.976 50.891 1.00 94.00 210 SER A O 1
ATOM 1681 N N . LEU A 1 211 ? -38.618 12.011 49.210 1.00 92.69 211 LEU A N 1
ATOM 1682 C CA . LEU A 1 211 ? -39.475 13.205 49.168 1.00 92.69 211 LEU A CA 1
ATOM 1683 C C . LEU A 1 211 ? -40.935 12.837 48.898 1.00 92.69 211 LEU A C 1
ATOM 1685 O O . LEU A 1 211 ? -41.830 13.354 49.557 1.00 92.69 211 LEU A O 1
ATOM 1689 N N . ARG A 1 212 ? -41.185 11.865 48.013 1.00 92.62 212 ARG A N 1
ATOM 1690 C CA . ARG A 1 212 ? -42.538 11.364 47.736 1.00 92.62 212 ARG A CA 1
ATOM 1691 C C . ARG A 1 212 ? -43.249 10.821 48.979 1.00 92.62 212 ARG A C 1
ATOM 1693 O O . ARG A 1 212 ? -44.468 10.860 49.022 1.00 92.62 212 ARG A O 1
ATOM 1700 N N . ARG A 1 213 ? -42.528 10.317 49.989 1.00 89.25 213 ARG A N 1
ATOM 1701 C CA . ARG A 1 213 ? -43.148 9.817 51.234 1.00 89.25 213 ARG A CA 1
ATOM 1702 C C . ARG A 1 213 ? -43.621 10.935 52.165 1.00 89.25 213 ARG A C 1
ATOM 1704 O O . ARG A 1 213 ? -44.423 10.654 53.049 1.00 89.25 213 ARG A O 1
ATOM 1711 N N . VAL A 1 214 ? -43.131 12.166 51.990 1.00 87.81 214 VAL A N 1
ATOM 1712 C CA . VAL A 1 214 ? -43.612 13.344 52.737 1.00 87.81 214 VAL A CA 1
ATOM 1713 C C . VAL A 1 214 ? -45.044 13.693 52.313 1.00 87.81 214 VAL A C 1
ATOM 1715 O O . VAL A 1 214 ? -45.864 14.095 53.136 1.00 87.81 214 VAL A O 1
ATOM 1718 N N . GLU A 1 215 ? -45.377 13.443 51.048 1.00 87.94 215 GLU A N 1
ATOM 1719 C CA . GLU A 1 215 ? -46.725 13.581 50.502 1.00 87.94 215 GLU A CA 1
ATOM 1720 C C . GLU A 1 215 ? -47.600 12.384 50.907 1.00 87.94 215 GLU A C 1
ATOM 1722 O O . GLU A 1 215 ? -47.696 11.376 50.207 1.00 87.94 215 GLU A O 1
ATOM 1727 N N . THR A 1 216 ? -48.225 12.479 52.083 1.00 88.12 216 THR A N 1
ATOM 1728 C CA . THR A 1 216 ? -49.027 11.385 52.665 1.00 88.12 216 THR A CA 1
ATOM 1729 C C . THR A 1 216 ? -50.464 11.307 52.138 1.00 88.12 216 THR A C 1
ATOM 1731 O O . THR A 1 216 ? -51.143 10.314 52.390 1.00 88.12 216 THR A O 1
ATOM 1734 N N . GLY A 1 217 ? -50.959 12.335 51.436 1.00 88.56 217 GLY A N 1
ATOM 1735 C CA . GLY A 1 217 ? -52.344 12.398 50.944 1.00 88.56 217 GLY A CA 1
ATOM 1736 C C . GLY A 1 217 ? -53.407 12.619 52.033 1.00 88.56 217 GLY A C 1
ATOM 1737 O O . GLY A 1 217 ? -54.594 12.713 51.730 1.00 88.56 217 GLY A O 1
ATOM 1738 N N . VAL A 1 218 ? -53.001 12.741 53.301 1.00 92.19 218 VAL A N 1
ATOM 1739 C CA . VAL A 1 218 ? -53.890 12.980 54.445 1.00 92.19 218 VAL A CA 1
ATOM 1740 C C . VAL A 1 218 ? -53.953 14.480 54.741 1.00 92.19 218 VAL A C 1
ATOM 1742 O O . VAL A 1 218 ? -52.977 15.066 55.205 1.00 92.19 218 VAL A O 1
ATOM 1745 N N . VAL A 1 219 ? -55.117 15.104 54.523 1.00 90.50 219 VAL A N 1
ATOM 1746 C CA . VAL A 1 219 ? -55.339 16.566 54.655 1.00 90.50 219 VAL A CA 1
ATOM 1747 C C . VAL A 1 219 ? -54.890 17.123 56.017 1.00 90.50 219 VAL A C 1
ATOM 1749 O O . VAL A 1 219 ? -54.333 18.217 56.097 1.00 90.50 219 VAL A O 1
ATOM 1752 N N . GLN A 1 220 ? -55.070 16.347 57.088 1.00 92.50 220 GLN A N 1
ATOM 1753 C CA . GLN A 1 220 ? -54.702 16.730 58.456 1.00 92.50 220 GLN A CA 1
ATOM 1754 C C . GLN A 1 220 ? -53.190 16.961 58.619 1.00 92.50 220 GLN A C 1
ATOM 1756 O O . GLN A 1 220 ? -52.788 17.921 59.275 1.00 92.50 220 GLN A O 1
ATOM 1761 N N . ASN A 1 221 ? -52.354 16.134 57.979 1.00 90.00 221 ASN A N 1
ATOM 1762 C CA . ASN A 1 221 ? -50.898 16.280 58.035 1.00 90.00 221 ASN A CA 1
ATOM 1763 C C . ASN A 1 221 ? -50.446 17.577 57.350 1.00 90.00 221 ASN A C 1
ATOM 1765 O O . ASN A 1 221 ? -49.576 18.276 57.868 1.00 90.00 221 ASN A O 1
ATOM 1769 N N . TYR A 1 222 ? -51.074 17.953 56.234 1.00 91.62 222 TYR A N 1
ATOM 1770 C CA . TYR A 1 222 ? -50.781 19.219 55.555 1.00 91.62 222 TYR A CA 1
ATOM 1771 C C . TYR A 1 222 ? -51.172 20.431 56.404 1.00 91.62 222 TYR A C 1
ATOM 1773 O O . TYR A 1 222 ? -50.376 21.358 56.546 1.00 91.62 222 TYR A O 1
ATOM 1781 N N . ALA A 1 223 ? -52.355 20.409 57.028 1.00 92.50 223 ALA A N 1
ATOM 1782 C CA . ALA A 1 223 ? -52.791 21.481 57.924 1.00 92.50 223 ALA A CA 1
ATOM 1783 C C . ALA A 1 223 ? -51.816 21.671 59.101 1.00 92.50 223 ALA A C 1
ATOM 1785 O O . ALA A 1 223 ? -51.410 22.794 59.396 1.00 92.50 223 ALA A O 1
ATOM 1786 N N . LEU A 1 224 ? -51.377 20.570 59.720 1.00 92.38 224 LEU A N 1
ATOM 1787 C CA . LEU A 1 224 ? -50.388 20.587 60.799 1.00 92.38 224 LEU A CA 1
ATOM 1788 C C . LEU A 1 224 ? -49.032 21.146 60.328 1.00 92.38 224 LEU A C 1
ATOM 1790 O O . LEU A 1 224 ? -48.428 21.957 61.028 1.00 92.38 224 LEU A O 1
ATOM 1794 N N . SER A 1 225 ? -48.597 20.791 59.115 1.00 89.69 225 SER A N 1
ATOM 1795 C CA . SER A 1 225 ? -47.366 21.311 58.496 1.00 89.69 225 SER A CA 1
ATOM 1796 C C . SER A 1 225 ? -47.404 22.832 58.315 1.00 89.69 225 SER A C 1
ATOM 1798 O O . SER A 1 225 ? -46.434 23.519 58.631 1.00 89.69 225 SER A O 1
ATOM 1800 N N . ILE A 1 226 ? -48.534 23.368 57.838 1.00 93.50 226 ILE A N 1
ATOM 1801 C CA . ILE A 1 226 ? -48.734 24.811 57.635 1.00 93.50 226 ILE A CA 1
ATOM 1802 C C . ILE A 1 226 ? -48.675 25.553 58.971 1.00 93.50 226 ILE A C 1
ATOM 1804 O O . ILE A 1 226 ? -47.976 26.558 59.078 1.00 93.50 226 ILE A O 1
ATOM 1808 N N . VAL A 1 227 ? -49.366 25.051 60.001 1.00 95.19 227 VAL A N 1
ATOM 1809 C CA . VAL A 1 227 ? -49.365 25.674 61.335 1.00 95.19 227 VAL A CA 1
ATOM 1810 C C . VAL A 1 227 ? -47.951 25.712 61.917 1.00 95.19 227 VAL A C 1
ATOM 1812 O O . VAL A 1 227 ? -47.520 26.767 62.381 1.00 95.19 227 VAL A O 1
ATOM 1815 N N . ILE A 1 228 ? -47.197 24.607 61.834 1.00 95.12 228 ILE A N 1
ATOM 1816 C CA . ILE A 1 228 ? -45.785 24.578 62.251 1.00 95.12 228 ILE A CA 1
ATOM 1817 C C . ILE A 1 228 ? -44.970 25.610 61.463 1.00 95.12 228 ILE A C 1
ATOM 1819 O O . ILE A 1 228 ? -44.217 26.375 62.063 1.00 95.12 228 ILE A O 1
ATOM 1823 N N . GLY A 1 229 ? -45.143 25.671 60.140 1.00 94.62 229 GLY A N 1
ATOM 1824 C CA . GLY A 1 229 ? -44.458 26.641 59.285 1.00 94.62 229 GLY A CA 1
ATOM 1825 C C . GLY A 1 229 ? -44.710 28.092 59.704 1.00 94.62 229 GLY A C 1
ATOM 1826 O O . GLY A 1 229 ? -43.763 28.872 59.805 1.00 94.62 229 GLY A O 1
ATOM 1827 N N . VAL A 1 230 ? -45.961 28.445 60.019 1.00 95.56 230 VAL A N 1
ATOM 1828 C CA . VAL A 1 230 ? -46.337 29.784 60.505 1.00 95.56 230 VAL A CA 1
ATOM 1829 C C . VAL A 1 230 ? -45.697 30.083 61.859 1.00 95.56 230 VAL A C 1
ATOM 1831 O O . VAL A 1 230 ? -45.116 31.152 62.029 1.00 95.56 230 VAL A O 1
ATOM 1834 N N . VAL A 1 231 ? -45.748 29.144 62.810 1.00 95.62 231 VAL A N 1
ATOM 1835 C CA . VAL A 1 231 ? -45.140 29.321 64.140 1.00 95.62 231 VAL A CA 1
ATOM 1836 C C . VAL A 1 231 ? -43.629 29.527 64.035 1.00 95.62 231 VAL A C 1
ATOM 1838 O O . VAL A 1 231 ? -43.094 30.427 64.679 1.00 95.62 231 VAL A O 1
ATOM 1841 N N . VAL A 1 232 ? -42.941 28.744 63.198 1.00 96.12 232 VAL A N 1
ATOM 1842 C CA . VAL A 1 232 ? -41.494 28.882 62.972 1.00 96.12 232 VAL A CA 1
AT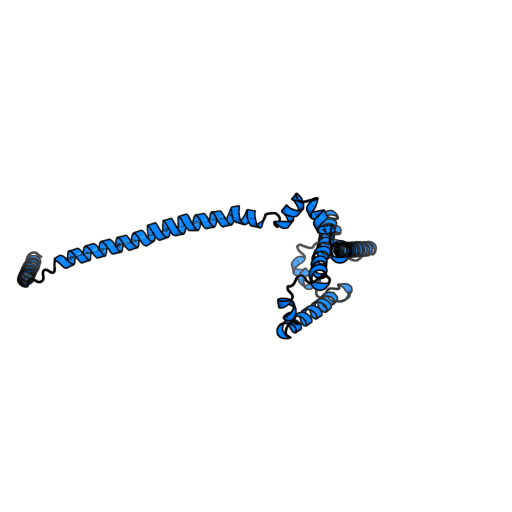OM 1843 C C . VAL A 1 232 ? -41.161 30.227 62.327 1.00 96.12 232 VAL A C 1
ATOM 1845 O O . VAL A 1 232 ? -40.228 30.890 62.772 1.00 96.12 232 VAL A O 1
ATOM 1848 N N . LEU A 1 233 ? -41.923 30.661 61.318 1.00 94.94 233 LEU A N 1
ATOM 1849 C CA . LEU A 1 233 ? -41.718 31.954 60.657 1.00 94.94 233 LEU A CA 1
ATOM 1850 C C . LEU A 1 233 ? -41.922 33.132 61.609 1.00 94.94 233 LEU A C 1
ATOM 1852 O O . LEU A 1 233 ? -41.077 34.022 61.661 1.00 94.94 233 LEU A O 1
ATOM 1856 N N . VAL A 1 234 ? -43.018 33.128 62.371 1.00 94.38 234 VAL A N 1
ATOM 1857 C CA . VAL A 1 234 ? -43.320 34.174 63.358 1.00 94.38 234 VAL A CA 1
ATOM 1858 C C . VAL A 1 234 ? -42.280 34.166 64.476 1.00 94.38 234 VAL A C 1
ATOM 1860 O O . VAL A 1 234 ? -41.767 35.220 64.835 1.00 94.38 234 VAL A O 1
ATOM 1863 N N . GLY A 1 235 ? -41.908 32.987 64.981 1.00 95.12 235 GLY A N 1
ATOM 1864 C CA . GLY A 1 235 ? -40.857 32.839 65.985 1.00 95.12 235 GLY A CA 1
ATOM 1865 C C . GLY A 1 235 ? -39.505 33.355 65.496 1.00 95.12 235 GLY A C 1
ATOM 1866 O O . GLY A 1 235 ? -38.850 34.107 66.208 1.00 95.12 235 GLY A O 1
ATOM 1867 N N . TYR A 1 236 ? -39.110 33.028 64.262 1.00 95.75 236 TYR A N 1
ATOM 1868 C CA . TYR A 1 236 ? -37.897 33.569 63.647 1.00 95.75 236 TYR A CA 1
ATOM 1869 C C . TYR A 1 236 ? -37.951 35.094 63.521 1.00 95.75 236 TYR A C 1
ATOM 1871 O O . TYR A 1 236 ? -36.969 35.756 63.827 1.00 95.75 236 TYR A O 1
ATOM 1879 N N . PHE A 1 237 ? -39.092 35.655 63.111 1.00 93.75 237 PHE A N 1
ATOM 1880 C CA . PHE A 1 237 ? -39.272 37.104 62.985 1.00 93.75 237 PHE A CA 1
ATOM 1881 C C . PHE A 1 237 ? -39.270 37.849 64.320 1.00 93.75 237 PHE A C 1
ATOM 1883 O O . PHE A 1 237 ? -38.908 39.015 64.349 1.00 93.75 237 PHE A O 1
ATOM 1890 N N . LEU A 1 238 ? -39.707 37.207 65.403 1.00 90.81 238 LEU A N 1
ATOM 1891 C CA . LEU A 1 238 ? -39.698 37.789 66.747 1.00 90.81 238 LEU A CA 1
ATOM 1892 C C . LEU A 1 238 ? -38.328 37.676 67.430 1.00 90.81 238 LEU A C 1
ATOM 1894 O O . LEU A 1 238 ? -38.023 38.467 68.317 1.00 90.81 238 LEU A O 1
ATOM 1898 N N . LEU A 1 239 ? -37.533 36.668 67.059 1.00 88.31 239 LEU A N 1
ATOM 1899 C CA . LEU A 1 239 ? -36.192 36.416 67.602 1.00 88.31 239 LEU A CA 1
ATOM 1900 C C . LEU A 1 239 ? -35.070 37.084 66.795 1.00 88.31 239 LEU A C 1
ATOM 1902 O O . LEU A 1 239 ? -33.909 37.020 67.204 1.00 88.31 239 LEU A O 1
ATOM 1906 N N . LYS A 1 240 ? -35.400 37.678 65.651 1.00 60.38 240 LYS A N 1
ATOM 1907 C CA . LYS A 1 240 ? -34.497 38.435 64.789 1.00 60.38 240 LYS A CA 1
ATOM 1908 C C . LYS A 1 240 ? -34.786 39.923 64.922 1.00 60.38 240 LYS A C 1
ATOM 1910 O O . LYS A 1 240 ? -33.802 40.691 64.902 1.00 60.38 240 LYS A O 1
#

pLDDT: mean 87.66, std 12.1, range [47.34, 98.0]

Radius of gyration: 39.87 Å; Cα contacts (8 Å, |Δi|>4): 112; chains: 1; bounding box: 89×63×96 Å

Solvent-accessible surface area (backbone atoms only — not comparable to full-atom values): 13426 Å² total; per-residue (Å²): 97,68,72,45,45,48,17,51,78,32,73,88,56,54,17,66,62,45,26,52,52,51,37,50,49,44,11,50,48,34,19,56,56,43,38,51,50,39,58,71,73,72,40,80,82,86,68,57,74,81,59,55,75,70,69,70,84,74,58,66,88,57,48,51,59,52,51,52,53,53,51,50,51,55,53,50,56,59,54,69,34,62,95,79,35,67,68,68,79,57,66,54,42,89,76,40,57,89,78,57,87,69,77,74,70,93,77,48,72,67,59,54,53,49,47,54,49,53,39,53,50,41,53,48,38,23,50,50,18,36,52,50,25,44,45,38,62,69,76,38,60,67,48,58,58,54,50,42,70,73,41,47,68,63,43,50,40,60,70,51,62,70,46,51,68,60,48,44,39,62,70,49,49,50,53,53,50,50,46,44,52,52,48,54,42,51,46,40,39,61,50,46,52,50,41,49,54,52,49,51,52,51,51,52,50,50,50,51,58,54,57,53,63,72,65,72,87,50,69,67,60,53,53,53,50,50,53,52,51,50,51,52,52,52,49,50,64,73,77,104

Nearest PDB structures (foldseek):
  8qby-assembly1_L  TM=5.959E-01  e=2.742E-07  Paracoccus denitrificans PD1222
  8qc1-assembly1_L  TM=7.025E-01  e=2.947E-06  Paracoccus denitrificans PD1222

Sequence (240 aa):
DEILWKTVSNAELGGFKMWFLGAAVAGLTAFYIFRLIYLTFHGRSRVPEDVAKHVHESPKVMTVPLVILAFLSVVGGFVGIPHIFNGFEHFLDPVFTRYVSAEVSAADPDLVKLEFSFMAISVLIAFLGIGFAYLLYVLKPSLPEQIAGRVKGVYRFLWNKWYVDEMYDVLIVRPLKTISDVVLWRWLDVRIIDGFVNALASVLGRLSSSLRRVETGVVQNYALSIVIGVVVLVGYFLLK

Mean predicted aligned error: 10.8 Å

Secondary structure (DSSP, 8-state):
-HHHHHHHH-GGGTHHHHHHHHHHHHHHHHHHHHHHHIIIIISPP-S-HHHHTT--PPPHHHHHHHHHHHHHHHHHHHHT-TTT-HHHHGGGHHHHTTT------TT-HHHHHHHHHHHHHHHHHHHHHHHHHHIIIII-TTHHHHHHHHSHHHHHHHHTGGGHHHHHIIIIIHHHHHHIIIIIIIIIIIIIIHHHHHHHHHHHHHHHHHHTTT----HHHHHHHHHHHHHHHHHHHHH-

Foldseek 3Di:
DVVLLVCQLDVVNVHPVVSVVVLLVLLLVLQVVLLCVCVPPVDDDPDDPVVVVVDDDDDCVPVVVVVVVVVCVVVVVVCPPCVPPVPPVCVCCVVCVVPCVDPPPPPDPVSVVVVVVSVVVSVVSSVVSNVVNCCCRPVPVCVVVVVCVVPVPVNVCVVCVNCPVVCCCVVPVVVVVCCCVVPVPVPPPVCPVVVVVVVVVVVVVVVVVVVVVLPVVDVVSVVVVVVVVVCVVVVVVVVD